Protein AF-A0A1Z5L3M0-F1 (afdb_monomer_lite)

Sequence (357 aa):
MQSLQRAMEDLGSRLQVAESTKAQWPPVTEFLLDQLPGQIDELRAFRDRLAPLQLQVDAVNEAAGAITGCNVLLSHNNLNHLEELNTRWRMLQLSIDDRRKQLEHALLDQGSAQQQFLNASVEQPWERAVAGNKVPYYINHMSETTHWDHPRMMELMDSLAEFNDVRYSAYRTSMKVRTVQRNLCLDLVSMNNAINAFDQHGLRAQNDKLISVPEMITCLSTIYESVSQEHPNLVKAPLCIDLCLNWLLNLYDTATRTGYIRILSFKVGIILLCKGNLEDKFRYLFRLIADGNGSADERQLGLLLHDCVQIPRLLQLASPRTPVSGLAARAPQIGGCRDGQTPGQVQRLQAVPYCWI

Secondary structure (DSSP, 8-state):
-HHHHHHHHHHHHHHHHHHHHHHTPPPGGG--TTTHHHHHHHHHHHHHHTHHHHHHHHHHHHHHHHHHHTTPPPPHHHHHHHHHHHHHHHHHHHHHHHHHHHHHHHHHHHHHHTTGGGGGG--TTEEEEE-TTS-EEEEETTTTEEESS-HHHHHHHHHGGGGTT-SSHHHHHHHHHHHHHHHTTTTTSBHHHHHHHHHHTT-TT-TTSEEEHHHHHHHHHHHHHHHHHH-TTT--HHHHHHHHHHHHHHHHSTTT--SEEEHHHHHHHHHHHSBS-HHHHHHHHHHHH--TTS---HHHHHHHHHHHTHHHHHHHHTS----------PPP-GGGGS-----S-------------

InterPro domains:
  IPR001202 WW domain [PF00397] (124-151)
  IPR001202 WW domain [PS50020] (120-153)
  IPR001202 WW domain [SM00456] (121-153)
  IPR001202 WW domain [cd00201] (125-153)
  IPR011992 EF-hand domain pair [SSF47473] (150-276)
  IPR011992 EF-hand domain pair [SSF47473] (278-316)
  IPR015153 EF-hand domain, type 1 [PF09068] (155-274)
  IPR015154 EF-hand domain, type 2 [PF09069] (278-316)
  IPR018159 Spectrin/alpha-actinin [SM00150] (2-104)
  IPR036020 WW domain superfamily [SSF51045] (114-149)
  IPR050774 KCMF1 and Dystrophin [PTHR12268] (51-315)

Radius of gyration: 29.91 Å; chains: 1; bounding box: 74×46×98 Å

Organism: Ornithodoros moubata (NCBI:txid6938)

Foldseek 3Di:
DVVLVVLLVVLVVVLVVLVVVLVPDDDLVVDDLVCLVVVLVVLVVSVVVCPVSVVSLVVSVVVVVVCVVVVHDDDPVSVVSNVVSVVSVVVSVVSSVVVNVNSLVVNQVVLQVLLVVLQVLDDPPKGWDADSLRQIWIARPVVRDIGSADPVRVVLLLVLQVLVPPPDLLVSLVVSLLSLLVQLVLQQQAPVLLVVLCVVLVVPPQQADKDFQSSLLSSLLSRQVVSCVVPVPRGPSSNSSSSLSSVLCQLAVPPPSNRIGGSLLSSLSSLVSHHDDPVVSVLVNQVSQADPVSDHDLVSVVVSVSSVVSSSVSSVVSHDDDPPPDDDDDDDDSPPVPPPDDDDDDDDDPDPPDDDD

pLDDT: mean 85.62, std 20.1, range [23.78, 98.62]

Structure (mmCIF, N/CA/C/O backbone):
data_AF-A0A1Z5L3M0-F1
#
_entry.id   AF-A0A1Z5L3M0-F1
#
loop_
_atom_site.group_PDB
_atom_site.id
_atom_site.type_symbol
_atom_site.label_atom_id
_atom_site.label_alt_id
_atom_site.label_comp_id
_atom_site.label_asym_id
_atom_site.label_entity_id
_atom_site.label_seq_id
_atom_site.pdbx_PDB_ins_code
_atom_site.Cartn_x
_atom_site.Cartn_y
_atom_site.Cartn_z
_atom_site.occupancy
_atom_site.B_iso_or_equiv
_atom_site.auth_seq_id
_atom_site.auth_comp_id
_atom_site.auth_asym_id
_atom_site.auth_atom_id
_atom_site.pdbx_PDB_model_num
ATOM 1 N N . MET A 1 1 ? -45.357 4.402 39.839 1.00 78.06 1 MET A N 1
ATOM 2 C CA . MET A 1 1 ? -44.429 3.944 40.902 1.00 78.06 1 MET A CA 1
ATOM 3 C C . MET A 1 1 ? -44.078 2.465 40.779 1.00 78.06 1 MET A C 1
ATOM 5 O O . MET A 1 1 ? -42.927 2.194 40.482 1.00 78.06 1 MET A O 1
ATOM 9 N N . GLN A 1 2 ? -45.016 1.516 40.911 1.00 83.44 2 GLN A N 1
ATOM 10 C CA . GLN A 1 2 ? -44.695 0.078 40.766 1.00 83.44 2 GLN A CA 1
ATOM 11 C C . GLN A 1 2 ? -44.165 -0.303 39.371 1.00 83.44 2 GLN A C 1
ATOM 13 O O . GLN A 1 2 ? -43.277 -1.140 39.255 1.00 83.44 2 GLN A O 1
ATOM 18 N N . SER A 1 3 ? -44.678 0.328 38.309 1.00 86.44 3 SER A N 1
ATOM 19 C CA . SER A 1 3 ? -44.181 0.132 36.939 1.00 86.44 3 SER A CA 1
ATOM 20 C C . SER A 1 3 ? -42.726 0.578 36.770 1.00 86.44 3 SER A C 1
ATOM 22 O O . SER A 1 3 ? -41.940 -0.150 36.176 1.00 86.44 3 SER A O 1
ATOM 24 N N . LEU A 1 4 ? -42.364 1.736 37.336 1.00 88.50 4 LEU A N 1
ATOM 25 C CA . LEU A 1 4 ? -40.995 2.259 37.327 1.00 88.50 4 LEU A CA 1
ATOM 26 C C . LEU A 1 4 ? -40.046 1.299 38.051 1.00 88.50 4 LEU A C 1
ATOM 28 O O . LEU A 1 4 ? -39.012 0.952 37.501 1.00 88.50 4 LEU A O 1
ATOM 32 N N . GLN A 1 5 ? -40.424 0.818 39.238 1.00 89.69 5 GLN A N 1
ATOM 33 C CA . GLN A 1 5 ? -39.599 -0.118 40.011 1.00 89.69 5 GLN A CA 1
ATOM 34 C C . GLN A 1 5 ? -39.321 -1.415 39.243 1.00 89.69 5 GLN A C 1
ATOM 36 O O . GLN A 1 5 ? -38.170 -1.824 39.148 1.00 89.69 5 GLN A O 1
ATOM 41 N N . ARG A 1 6 ? -40.337 -2.006 38.598 1.00 91.62 6 ARG A N 1
ATOM 42 C CA . ARG A 1 6 ? -40.133 -3.191 37.744 1.00 91.62 6 ARG A CA 1
ATOM 43 C C . ARG A 1 6 ? -39.231 -2.910 36.544 1.00 91.62 6 ARG A C 1
ATOM 45 O O . ARG A 1 6 ? -38.432 -3.760 36.174 1.00 91.62 6 ARG A O 1
ATOM 52 N N . ALA A 1 7 ? -39.367 -1.738 35.924 1.00 91.75 7 ALA A N 1
ATOM 53 C CA . ALA A 1 7 ? -38.529 -1.358 34.790 1.00 91.75 7 ALA A CA 1
ATOM 54 C C . ALA A 1 7 ? -37.063 -1.147 35.212 1.00 91.75 7 ALA A C 1
ATOM 56 O O . ALA A 1 7 ? -36.155 -1.541 34.486 1.00 91.75 7 ALA A O 1
ATOM 57 N N . MET A 1 8 ? -36.834 -0.589 36.404 1.00 93.75 8 MET A N 1
ATOM 58 C CA . MET A 1 8 ? -35.500 -0.452 36.996 1.00 93.75 8 MET A CA 1
ATOM 59 C C . MET A 1 8 ? -34.878 -1.815 37.330 1.00 93.75 8 MET A C 1
ATOM 61 O O . MET A 1 8 ? -33.706 -2.029 37.032 1.00 93.75 8 MET A O 1
ATOM 65 N N . GLU A 1 9 ? -35.656 -2.756 37.876 1.00 94.06 9 GLU A N 1
ATOM 66 C CA . GLU A 1 9 ? -35.201 -4.129 38.146 1.00 94.06 9 GLU A CA 1
ATOM 67 C C . GLU A 1 9 ? -34.837 -4.887 36.855 1.00 94.06 9 GLU A C 1
ATOM 69 O O . GLU A 1 9 ? -33.766 -5.496 36.782 1.00 94.06 9 GLU A O 1
ATOM 74 N N . ASP A 1 10 ? -35.678 -4.815 35.812 1.00 93.75 10 ASP A N 1
ATOM 75 C CA . ASP A 1 10 ? -35.382 -5.425 34.503 1.00 93.75 10 ASP A CA 1
ATOM 76 C C . ASP A 1 10 ? -34.104 -4.827 33.899 1.00 93.75 10 ASP A C 1
ATOM 78 O O . ASP A 1 10 ? -33.198 -5.570 33.514 1.00 93.75 10 ASP A O 1
ATOM 82 N N . LEU A 1 11 ? -33.976 -3.494 33.904 1.00 94.38 11 LEU A N 1
ATOM 83 C CA . LEU A 1 11 ? -32.775 -2.803 33.435 1.00 94.38 11 LEU A CA 1
ATOM 84 C C . LEU A 1 11 ? -31.528 -3.232 34.224 1.00 94.38 11 LEU A C 1
ATOM 86 O O . LEU A 1 11 ? -30.494 -3.535 33.627 1.00 94.38 11 LEU A O 1
ATOM 90 N N . GLY A 1 12 ? -31.628 -3.314 35.552 1.00 95.50 12 GLY A N 1
ATOM 91 C CA . GLY A 1 12 ? -30.543 -3.754 36.426 1.00 95.50 12 GLY A CA 1
ATOM 92 C C . GLY A 1 12 ? -30.069 -5.175 36.121 1.00 95.50 12 GLY A C 1
ATOM 93 O O . GLY A 1 12 ? -28.860 -5.414 36.060 1.00 95.50 12 GLY A O 1
ATOM 94 N N . SER A 1 13 ? -31.002 -6.096 35.863 1.00 95.12 13 SER A N 1
ATOM 95 C CA . SER A 1 13 ? -30.685 -7.485 35.509 1.00 95.12 13 SER A CA 1
ATOM 96 C C . SER A 1 13 ? -29.964 -7.589 34.160 1.00 95.12 13 SER A C 1
ATOM 98 O O . SER A 1 13 ? -28.971 -8.307 34.027 1.00 95.12 13 SER A O 1
ATOM 100 N N . ARG A 1 14 ? -30.395 -6.807 33.164 1.00 94.25 14 ARG A N 1
ATOM 101 C CA . ARG A 1 14 ? -29.786 -6.781 31.826 1.00 94.25 14 ARG A CA 1
ATOM 102 C C . ARG A 1 14 ? -28.410 -6.129 31.842 1.00 94.25 14 ARG A C 1
ATOM 104 O O . ARG A 1 14 ? -27.490 -6.645 31.208 1.00 94.25 14 ARG A O 1
ATOM 111 N N . LEU A 1 15 ? -28.253 -5.040 32.598 1.00 95.06 15 LEU A N 1
ATOM 112 C CA . LEU A 1 15 ? -26.953 -4.408 32.825 1.00 95.06 15 LEU A CA 1
ATOM 113 C C . LEU A 1 15 ? -25.974 -5.392 33.462 1.00 95.06 15 LEU A C 1
ATOM 115 O O . LEU A 1 15 ? -24.843 -5.497 33.000 1.00 95.06 15 LEU A O 1
ATOM 119 N N . GLN A 1 16 ? -26.418 -6.173 34.448 1.00 96.06 16 GLN A N 1
ATOM 120 C CA . GLN A 1 16 ? -25.568 -7.164 35.107 1.00 96.06 16 GLN A CA 1
ATOM 121 C C . GLN A 1 16 ? -25.063 -8.244 34.137 1.00 96.06 16 GLN A C 1
ATOM 123 O O . GLN A 1 16 ? -23.889 -8.615 34.179 1.00 96.06 16 GLN A O 1
ATOM 128 N N . VAL A 1 17 ? -25.911 -8.721 33.219 1.00 94.81 17 VAL A N 1
ATOM 129 C CA . VAL A 1 17 ? -25.493 -9.672 32.173 1.00 94.81 17 VAL A CA 1
ATOM 130 C C . VAL A 1 17 ? -24.438 -9.045 31.254 1.00 94.81 17 VAL A C 1
ATOM 132 O O . VAL A 1 17 ? -23.404 -9.663 30.980 1.00 94.81 17 VAL A O 1
ATOM 135 N N . ALA A 1 18 ? -24.644 -7.802 30.818 1.00 94.25 18 ALA A N 1
ATOM 136 C CA . ALA A 1 18 ? -23.685 -7.101 29.967 1.00 94.25 18 ALA A CA 1
ATOM 137 C C . ALA A 1 18 ? -22.342 -6.848 30.679 1.00 94.25 18 ALA A C 1
ATOM 139 O O . ALA A 1 18 ? -21.277 -7.085 30.106 1.00 94.25 18 ALA A O 1
ATOM 140 N N . GLU A 1 19 ? -22.380 -6.437 31.945 1.00 96.12 19 GLU A N 1
ATOM 141 C CA . GLU A 1 19 ? -21.199 -6.239 32.790 1.00 96.12 19 GLU A CA 1
ATOM 142 C C . GLU A 1 19 ? -20.436 -7.549 33.022 1.00 96.12 19 GLU A C 1
ATOM 144 O O . GLU A 1 19 ? -19.207 -7.558 32.962 1.00 96.12 19 GLU A O 1
ATOM 149 N N . SER A 1 20 ? -21.143 -8.668 33.213 1.00 95.12 20 SER A N 1
ATOM 150 C CA . SER A 1 20 ? -20.513 -9.988 33.350 1.00 95.12 20 SER A CA 1
ATOM 151 C C . SER A 1 20 ? -19.809 -10.435 32.066 1.00 95.12 20 SER A C 1
ATOM 153 O O . SER A 1 20 ? -18.720 -10.997 32.128 1.00 95.12 20 SER A O 1
ATOM 155 N N . THR A 1 21 ? -20.379 -10.105 30.902 1.00 93.75 21 THR A N 1
ATOM 156 C CA . THR A 1 21 ? -19.753 -10.372 29.599 1.00 93.75 21 THR A CA 1
ATOM 157 C C . THR A 1 21 ? -18.492 -9.525 29.425 1.00 93.75 21 THR A C 1
ATOM 159 O O . THR A 1 21 ? -17.453 -10.042 29.024 1.00 93.75 21 THR A O 1
ATOM 162 N N . LYS A 1 22 ? -18.550 -8.236 29.790 1.00 93.62 22 LYS A N 1
ATOM 163 C CA . LYS A 1 22 ? -17.383 -7.339 29.802 1.00 93.62 22 LYS A CA 1
ATOM 164 C C . LYS A 1 22 ? -16.272 -7.870 30.716 1.00 93.62 22 LYS A C 1
ATOM 166 O O . LYS A 1 22 ? -15.102 -7.813 30.351 1.00 93.62 22 LYS A O 1
ATOM 171 N N . ALA A 1 23 ? -16.614 -8.370 31.903 1.00 93.38 23 ALA A N 1
ATOM 172 C CA . ALA A 1 23 ? -15.636 -8.863 32.877 1.00 93.38 23 ALA A CA 1
ATOM 173 C C . ALA A 1 23 ? -14.825 -10.073 32.377 1.00 93.38 23 ALA A C 1
ATOM 175 O O . ALA A 1 23 ? -13.762 -10.356 32.919 1.00 93.38 23 ALA A O 1
ATOM 176 N N . GLN A 1 24 ? -15.314 -10.770 31.349 1.00 94.00 24 GLN A N 1
ATOM 177 C CA . GLN A 1 24 ? -14.651 -11.923 30.739 1.00 94.00 24 GLN A CA 1
ATOM 178 C C . GLN A 1 24 ? -13.743 -11.547 29.561 1.00 94.00 24 GLN A C 1
ATOM 180 O O . GLN A 1 24 ? -13.163 -12.435 28.941 1.00 94.00 24 GLN A O 1
ATOM 185 N N . TRP A 1 25 ? -13.615 -10.261 29.216 1.00 93.56 25 TRP A N 1
ATOM 186 C CA . TRP A 1 25 ? -12.744 -9.851 28.118 1.00 93.56 25 TRP A CA 1
ATOM 187 C C . TRP A 1 25 ? -11.270 -10.116 28.449 1.00 93.56 25 TRP A C 1
ATOM 189 O O . TRP A 1 25 ? -10.761 -9.559 29.426 1.00 93.56 25 TRP A O 1
ATOM 199 N N . PRO A 1 26 ? -10.555 -10.901 27.627 1.00 90.62 26 PRO A N 1
ATOM 200 C CA . PRO A 1 26 ? -9.133 -11.151 27.836 1.00 90.62 26 PRO A CA 1
ATOM 201 C C . PRO A 1 26 ? -8.308 -9.881 27.558 1.00 90.62 26 PRO A C 1
ATOM 203 O O . PRO A 1 26 ? -8.773 -8.985 26.847 1.00 90.62 26 PRO A O 1
ATOM 206 N N . PRO A 1 27 ? -7.082 -9.750 28.077 1.00 89.50 27 PRO A N 1
ATOM 207 C CA . PRO A 1 27 ? -6.165 -8.661 27.736 1.00 89.50 27 PRO A CA 1
ATOM 208 C C . PRO A 1 27 ? -5.916 -8.552 26.224 1.00 89.50 27 PRO A C 1
ATOM 210 O O . PRO A 1 27 ? -5.817 -9.559 25.530 1.00 89.50 27 PRO A O 1
ATOM 213 N N . VAL A 1 28 ? -5.753 -7.331 25.695 1.00 86.56 28 VAL A N 1
ATOM 214 C CA . VAL A 1 28 ? -5.442 -7.140 24.258 1.00 86.56 28 VAL A CA 1
ATOM 215 C C . VAL A 1 28 ? -4.098 -7.777 23.872 1.00 86.56 28 VAL A C 1
ATOM 217 O O . VAL A 1 28 ? -3.925 -8.219 22.742 1.00 86.56 28 VAL A O 1
ATOM 220 N N . THR A 1 29 ? -3.165 -7.878 24.821 1.00 80.25 29 THR A N 1
ATOM 221 C CA . THR A 1 29 ? -1.826 -8.454 24.627 1.00 80.25 29 THR A CA 1
ATOM 222 C C . THR A 1 29 ? -1.816 -9.959 24.348 1.00 80.25 29 THR A C 1
ATOM 224 O O . THR A 1 29 ? -0.773 -10.477 23.968 1.00 80.25 29 THR A O 1
ATOM 227 N N . GLU A 1 30 ? -2.930 -10.667 24.555 1.00 84.88 30 GLU A N 1
ATOM 228 C CA . GLU A 1 30 ? -3.020 -12.119 24.333 1.00 84.88 30 GLU A CA 1
ATOM 229 C C . GLU A 1 30 ? -3.367 -12.496 22.884 1.00 84.88 30 GLU A C 1
ATOM 231 O O . GLU A 1 30 ? -3.208 -13.654 22.501 1.00 84.88 30 GLU A O 1
ATOM 236 N N . PHE A 1 31 ? -3.819 -11.541 22.065 1.00 81.56 31 PHE A N 1
ATOM 237 C CA . PHE A 1 31 ? -4.244 -11.809 20.691 1.00 81.56 31 PHE A CA 1
ATOM 238 C C . PHE A 1 31 ? -3.107 -11.713 19.675 1.00 81.56 31 PHE A C 1
ATOM 240 O O . PHE A 1 31 ? -2.225 -10.856 19.767 1.00 81.56 31 PHE A O 1
ATOM 247 N N . LEU A 1 32 ? -3.193 -12.557 18.645 1.00 74.31 32 LEU A N 1
ATOM 248 C CA . LEU A 1 32 ? -2.375 -12.453 17.436 1.00 74.31 32 LEU A CA 1
ATOM 249 C C . LEU A 1 32 ? -2.962 -11.424 16.447 1.00 74.31 32 LEU A C 1
ATOM 251 O O . LEU A 1 32 ? -4.144 -11.081 16.508 1.00 74.31 32 LEU A O 1
ATOM 255 N N . LEU A 1 33 ? -2.136 -10.923 15.520 1.00 66.19 33 LEU A N 1
ATOM 256 C CA . LEU A 1 33 ? -2.494 -9.831 14.599 1.00 66.19 33 LEU A CA 1
ATOM 257 C C . LEU A 1 33 ? -3.688 -10.164 13.690 1.00 66.19 33 LEU A C 1
ATOM 259 O O . LEU A 1 33 ? -4.521 -9.304 13.417 1.00 66.19 33 LEU A O 1
ATOM 263 N N . ASP A 1 34 ? -3.790 -11.415 13.254 1.00 72.56 34 ASP A N 1
ATOM 264 C CA . ASP A 1 34 ? -4.898 -11.940 12.455 1.00 72.56 34 ASP A CA 1
ATOM 265 C C . ASP A 1 34 ? -6.212 -12.047 13.250 1.00 72.56 34 ASP A C 1
ATOM 267 O O . ASP A 1 34 ? -7.295 -12.017 12.667 1.00 72.56 34 ASP A O 1
ATOM 271 N N . GLN A 1 35 ? -6.131 -12.104 14.582 1.00 79.12 35 GLN A N 1
ATOM 272 C CA . GLN A 1 35 ? -7.284 -12.205 15.481 1.00 79.12 35 GLN A CA 1
ATOM 273 C C . GLN A 1 35 ? -7.843 -10.833 15.885 1.00 79.12 35 GLN A C 1
ATOM 275 O O . GLN A 1 35 ? -9.035 -10.719 16.173 1.00 79.12 35 GLN A O 1
ATOM 280 N N . LEU A 1 36 ? -7.017 -9.777 15.882 1.00 82.81 36 LEU A N 1
ATOM 281 C CA . LEU A 1 36 ? -7.417 -8.427 16.307 1.00 82.81 36 LEU A CA 1
ATOM 282 C C . LEU A 1 36 ? -8.596 -7.836 15.501 1.00 82.81 36 LEU A C 1
ATOM 284 O O . LEU A 1 36 ? -9.508 -7.298 16.134 1.00 82.81 36 LEU A O 1
ATOM 288 N N . PRO A 1 37 ? -8.662 -7.939 14.154 1.00 82.31 37 PRO A N 1
ATOM 289 C CA . PRO A 1 37 ? -9.834 -7.490 13.398 1.00 82.31 37 PRO A CA 1
ATOM 290 C C . PRO A 1 37 ? -11.115 -8.223 13.811 1.00 82.31 37 PRO A C 1
ATOM 292 O O . PRO A 1 37 ? -12.145 -7.585 14.018 1.00 82.31 37 PRO A O 1
ATOM 295 N N . GLY A 1 38 ? -11.028 -9.541 14.025 1.00 87.38 38 GLY A N 1
ATOM 296 C CA . GLY A 1 38 ? -12.149 -10.346 14.515 1.00 87.38 38 GLY A CA 1
ATOM 297 C C . GLY A 1 38 ? -12.636 -9.887 15.890 1.00 87.38 38 GLY A C 1
ATOM 298 O O . GLY A 1 38 ? -13.836 -9.766 16.110 1.00 87.38 38 GLY A O 1
ATOM 299 N N . GLN A 1 39 ? -11.718 -9.520 16.788 1.00 91.25 39 GLN A N 1
ATOM 300 C CA . GLN A 1 39 ? -12.063 -8.959 18.100 1.00 91.25 39 GLN A CA 1
ATOM 301 C C . GLN A 1 39 ? -12.753 -7.588 18.007 1.00 91.25 39 GLN A C 1
ATOM 303 O O . GLN A 1 39 ? -13.646 -7.286 18.800 1.00 91.25 39 GLN A O 1
ATOM 308 N N . ILE A 1 40 ? -12.381 -6.751 17.032 1.00 90.50 40 ILE A N 1
ATOM 309 C CA . ILE A 1 40 ? -13.076 -5.481 16.771 1.00 90.50 40 ILE A CA 1
ATOM 310 C C . ILE A 1 40 ? -14.504 -5.745 16.275 1.00 90.50 40 ILE A C 1
ATOM 312 O O . ILE A 1 40 ? -15.434 -5.065 16.717 1.00 90.50 40 ILE A O 1
ATOM 316 N N . ASP A 1 41 ? -14.695 -6.731 15.400 1.00 90.69 41 ASP A N 1
ATOM 317 C CA . ASP A 1 41 ? -16.020 -7.109 14.901 1.00 90.69 41 ASP A CA 1
ATOM 318 C C . ASP A 1 41 ? -16.897 -7.720 16.004 1.00 90.69 41 ASP A C 1
ATOM 320 O O . ASP A 1 41 ? -18.066 -7.349 16.140 1.00 90.69 41 ASP A O 1
ATOM 324 N N . GLU A 1 42 ? -16.335 -8.568 16.867 1.00 93.06 42 GLU A N 1
ATOM 325 C CA . GLU A 1 42 ? -17.019 -9.091 18.057 1.00 93.06 42 GLU A CA 1
ATOM 326 C C . GLU A 1 42 ? -17.432 -7.970 19.023 1.00 93.06 42 GLU A C 1
ATOM 328 O O . GLU A 1 42 ? -18.552 -7.979 19.547 1.00 93.06 42 GLU A O 1
ATOM 333 N N . LEU A 1 43 ? -16.570 -6.967 19.227 1.00 94.69 43 LEU A N 1
ATOM 334 C CA . LEU A 1 43 ? -16.873 -5.802 20.060 1.00 94.69 43 LEU A CA 1
ATOM 335 C C . LEU A 1 43 ? -17.975 -4.928 19.442 1.00 94.69 43 LEU A C 1
ATOM 337 O O . LEU A 1 43 ? -18.848 -4.443 20.167 1.00 94.69 43 LEU A O 1
ATOM 341 N N . ARG A 1 44 ? -17.985 -4.755 18.112 1.00 93.38 44 ARG A N 1
ATOM 342 C CA . ARG A 1 44 ? -19.087 -4.085 17.398 1.00 93.38 44 ARG A CA 1
ATOM 343 C C . ARG A 1 44 ? -20.394 -4.851 17.574 1.00 93.38 44 ARG A C 1
ATOM 345 O O . ARG A 1 44 ? -21.381 -4.257 17.996 1.00 93.38 44 ARG A O 1
ATOM 352 N N . ALA A 1 45 ? -20.378 -6.168 17.375 1.00 93.88 45 ALA A N 1
ATOM 353 C CA . ALA A 1 45 ? -21.546 -7.019 17.584 1.00 93.88 45 ALA A CA 1
ATOM 354 C C . ALA A 1 45 ? -22.032 -6.994 19.045 1.00 93.88 45 ALA A C 1
ATOM 356 O O . ALA A 1 45 ? -23.232 -7.060 19.317 1.00 93.88 45 ALA A O 1
ATOM 357 N N . PHE A 1 46 ? -21.126 -6.890 20.021 1.00 94.38 46 PHE A N 1
ATOM 358 C CA . PHE A 1 46 ? -21.493 -6.663 21.418 1.00 94.38 46 PHE A CA 1
ATOM 359 C C . PHE A 1 46 ? -22.172 -5.304 21.615 1.00 94.38 46 PHE A C 1
ATOM 361 O O . PHE A 1 46 ? -23.242 -5.258 22.215 1.00 94.38 46 PHE A O 1
ATOM 368 N N . ARG A 1 47 ? -21.620 -4.218 21.060 1.00 93.81 47 ARG A N 1
ATOM 369 C CA . ARG A 1 47 ? -22.231 -2.881 21.131 1.00 93.81 47 ARG A CA 1
ATOM 370 C C . ARG A 1 47 ? -23.633 -2.858 20.521 1.00 93.81 47 ARG A C 1
ATOM 372 O O . ARG A 1 47 ? -24.547 -2.303 21.124 1.00 93.81 47 ARG A O 1
ATOM 379 N N . ASP A 1 48 ? -23.816 -3.498 19.372 1.00 93.19 48 ASP A N 1
ATOM 380 C CA . ASP A 1 48 ? -25.106 -3.544 18.682 1.00 93.19 48 ASP A CA 1
ATOM 381 C C . ASP A 1 48 ? -26.150 -4.335 19.488 1.00 93.19 48 ASP A C 1
ATOM 383 O O . ASP A 1 48 ? -27.304 -3.917 19.593 1.00 93.19 48 ASP A O 1
ATOM 387 N N . ARG A 1 49 ? -25.738 -5.416 20.169 1.00 93.19 49 ARG A N 1
ATOM 388 C CA . ARG A 1 49 ? -26.594 -6.148 21.123 1.00 93.19 49 ARG A CA 1
ATOM 389 C C . ARG A 1 49 ? -27.034 -5.302 22.321 1.00 93.19 49 ARG A C 1
ATOM 391 O O . ARG A 1 49 ? -28.058 -5.619 22.922 1.00 93.19 49 ARG A O 1
ATOM 398 N N . LEU A 1 50 ? -26.296 -4.246 22.670 1.00 92.62 50 LEU A N 1
ATOM 399 C CA . LEU A 1 50 ? -26.643 -3.335 23.764 1.00 92.62 50 LEU A CA 1
ATOM 400 C C . LEU A 1 50 ? -27.536 -2.164 23.334 1.00 92.62 50 LEU A C 1
ATOM 402 O O . LEU A 1 50 ? -28.049 -1.462 24.204 1.00 92.62 50 LEU A O 1
ATOM 406 N N . ALA A 1 51 ? -27.783 -1.959 22.036 1.00 91.69 51 ALA A N 1
ATOM 407 C CA . ALA A 1 51 ? -28.662 -0.886 21.562 1.00 91.69 51 ALA A CA 1
ATOM 408 C C . ALA A 1 51 ? -30.064 -0.889 22.223 1.00 91.69 51 ALA A C 1
ATOM 410 O O . ALA A 1 51 ? -30.544 0.186 22.587 1.00 91.69 51 ALA A O 1
ATOM 411 N N . PRO A 1 52 ? -30.708 -2.047 22.488 1.00 93.44 52 PRO A N 1
ATOM 412 C CA . PRO A 1 52 ? -31.973 -2.081 23.220 1.00 93.44 52 PRO A CA 1
ATOM 413 C C . PRO A 1 52 ? -31.872 -1.614 24.680 1.00 93.44 52 PRO A C 1
ATOM 415 O O . PRO A 1 52 ? -32.855 -1.099 25.206 1.00 93.44 52 PRO A O 1
ATOM 418 N N . LEU A 1 53 ? -30.716 -1.768 25.343 1.00 92.69 53 LEU A N 1
ATOM 419 C CA . LEU A 1 53 ? -30.543 -1.277 26.717 1.00 92.69 53 LEU A CA 1
ATOM 420 C C . LEU A 1 53 ? -30.555 0.251 26.770 1.00 92.69 53 LEU A C 1
ATOM 422 O O . LEU A 1 53 ? -31.124 0.796 27.708 1.00 92.69 53 LEU A O 1
ATOM 426 N N . GLN A 1 54 ? -29.999 0.939 25.765 1.00 93.50 54 GLN A N 1
ATOM 427 C CA . GLN A 1 54 ? -30.072 2.403 25.682 1.00 93.50 54 GLN A CA 1
ATOM 428 C C . GLN A 1 54 ? -31.532 2.873 25.714 1.00 93.50 54 GLN A C 1
ATOM 430 O O . GLN A 1 54 ? -31.891 3.714 26.530 1.00 93.50 54 GLN A O 1
ATOM 435 N N . LEU A 1 55 ? -32.392 2.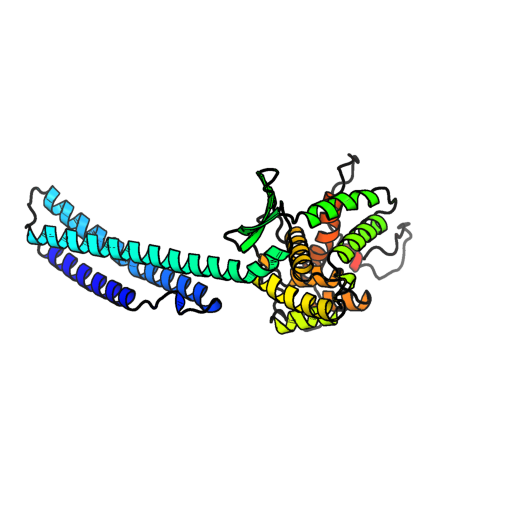245 24.905 1.00 93.81 55 LEU A N 1
ATOM 436 C CA . LEU A 1 55 ? -33.824 2.556 24.870 1.00 93.81 55 LEU A CA 1
ATOM 437 C C . LEU A 1 55 ? -34.510 2.301 26.220 1.00 93.81 55 LEU A C 1
ATOM 439 O O . LEU A 1 55 ? -35.400 3.049 26.609 1.00 93.81 55 LEU A O 1
ATOM 443 N N . GLN A 1 56 ? -34.107 1.255 26.946 1.00 92.62 56 GLN A N 1
ATOM 444 C CA . GLN A 1 56 ? -34.645 0.974 28.279 1.00 92.62 56 GLN A CA 1
ATOM 445 C C . GLN A 1 56 ? -34.178 1.993 29.323 1.00 92.62 56 GLN A C 1
ATOM 447 O O . GLN A 1 56 ? -34.984 2.415 30.148 1.00 92.62 56 GLN A O 1
ATOM 452 N N . VAL A 1 57 ? -32.909 2.411 29.282 1.00 94.56 57 VAL A N 1
ATOM 453 C CA . VAL A 1 57 ? -32.380 3.488 30.135 1.00 94.56 57 VAL A CA 1
ATOM 454 C C . VAL A 1 57 ? -33.161 4.777 29.889 1.00 94.56 57 VAL A C 1
ATOM 456 O O . VAL A 1 57 ? -33.626 5.403 30.843 1.00 94.56 57 VAL A O 1
ATOM 459 N N . ASP A 1 58 ? -33.368 5.134 28.622 1.00 94.19 58 ASP A N 1
ATOM 460 C CA . ASP A 1 58 ? -34.122 6.324 28.231 1.00 94.19 58 ASP A CA 1
ATOM 461 C C . ASP A 1 58 ? -35.578 6.233 28.711 1.00 94.19 58 ASP A C 1
ATOM 463 O O . ASP A 1 58 ? -36.061 7.149 29.371 1.00 94.19 58 ASP A O 1
ATOM 467 N N . ALA A 1 59 ? -36.243 5.089 28.519 1.00 93.62 59 ALA A N 1
ATOM 468 C CA . ALA A 1 59 ? -37.615 4.871 28.978 1.00 93.62 59 ALA A CA 1
ATOM 469 C C . ALA A 1 59 ? -37.766 4.945 30.510 1.00 93.62 59 ALA A C 1
ATOM 471 O O . ALA A 1 59 ? -38.752 5.490 31.012 1.00 93.62 59 ALA A O 1
ATOM 472 N N . VAL A 1 60 ? -36.808 4.411 31.277 1.00 93.75 60 VAL A N 1
ATOM 473 C CA . VAL A 1 60 ? -36.822 4.495 32.748 1.00 93.75 60 VAL A CA 1
ATOM 474 C C . VAL A 1 60 ? -36.599 5.941 33.206 1.00 93.75 60 VAL A C 1
ATOM 476 O O . VAL A 1 60 ? -37.296 6.406 34.111 1.00 93.75 60 VAL A O 1
ATOM 479 N N . ASN A 1 61 ? -35.683 6.672 32.566 1.00 94.44 61 ASN A N 1
ATOM 480 C CA . ASN A 1 61 ? -35.436 8.086 32.853 1.00 94.44 61 ASN A CA 1
ATOM 481 C C . ASN A 1 61 ? -36.642 8.968 32.489 1.00 94.44 61 ASN A C 1
ATOM 483 O O . ASN A 1 61 ? -37.028 9.829 33.280 1.00 94.44 61 ASN A O 1
ATOM 487 N N . GLU A 1 62 ? -37.286 8.728 31.345 1.00 94.12 62 GLU A N 1
ATOM 488 C CA . GLU A 1 62 ? -38.522 9.408 30.944 1.00 94.12 62 GLU A CA 1
ATOM 489 C C . GLU A 1 62 ? -39.666 9.114 31.914 1.00 94.12 62 GLU A C 1
ATOM 491 O O . GLU A 1 62 ? -40.365 10.031 32.342 1.00 94.12 62 GLU A O 1
ATOM 496 N N . ALA A 1 63 ? -39.837 7.855 32.329 1.00 90.69 63 ALA A N 1
ATOM 497 C CA . ALA A 1 63 ? -40.850 7.481 33.309 1.00 90.69 63 ALA A CA 1
ATOM 498 C C . ALA A 1 63 ? -40.608 8.157 34.670 1.00 90.69 63 ALA A C 1
ATOM 500 O O . ALA A 1 63 ? -41.560 8.603 35.315 1.00 90.69 63 ALA A O 1
ATOM 501 N N . ALA A 1 64 ? -39.349 8.268 35.103 1.00 90.94 64 ALA A N 1
ATOM 502 C CA . ALA A 1 64 ? -38.980 9.010 36.305 1.00 90.94 64 ALA A CA 1
ATOM 503 C C . ALA A 1 64 ? -39.265 10.517 36.156 1.00 90.94 64 ALA A C 1
ATOM 505 O O . ALA A 1 64 ? -39.858 11.115 37.056 1.00 90.94 64 ALA A O 1
ATOM 506 N N . GLY A 1 65 ? -38.917 11.108 35.008 1.00 89.94 65 GLY A N 1
ATOM 507 C CA . GLY A 1 65 ? -39.169 12.514 34.681 1.00 89.94 65 GLY A CA 1
ATOM 508 C C . GLY A 1 65 ? -40.656 12.866 34.573 1.00 89.94 65 GLY A C 1
ATOM 509 O O . GLY A 1 65 ? -41.085 13.922 35.031 1.00 89.94 65 GLY A O 1
ATOM 510 N N . ALA A 1 66 ? -41.479 11.966 34.034 1.00 89.88 66 ALA A N 1
ATOM 511 C CA . ALA A 1 66 ? -42.927 12.145 33.963 1.00 89.88 66 ALA A CA 1
ATOM 512 C C . ALA A 1 66 ? -43.570 12.174 35.361 1.00 89.88 66 ALA A C 1
ATOM 514 O O . ALA A 1 66 ? -44.490 12.953 35.607 1.00 89.88 66 ALA A O 1
ATOM 515 N N . ILE A 1 67 ? -43.071 11.354 36.295 1.00 86.44 67 ILE A N 1
ATOM 516 C CA . ILE A 1 67 ? -43.555 11.323 37.683 1.00 86.44 67 ILE A CA 1
ATOM 517 C C . ILE A 1 67 ? -43.204 12.628 38.405 1.00 86.44 67 ILE A C 1
ATOM 519 O O . ILE A 1 67 ? -44.083 13.238 39.018 1.00 86.44 67 ILE A O 1
ATOM 523 N N . THR A 1 68 ? -41.957 13.092 38.293 1.00 87.00 68 THR A N 1
ATOM 524 C CA . THR A 1 68 ? -41.538 14.361 38.905 1.00 87.00 68 THR A CA 1
ATOM 525 C C . THR A 1 68 ? -42.231 15.564 38.264 1.00 87.00 68 THR A C 1
ATOM 527 O O . THR A 1 68 ? -42.628 16.484 38.977 1.00 87.00 68 THR A O 1
ATOM 530 N N . GLY A 1 69 ? -42.487 15.525 36.952 1.00 85.50 69 GLY A N 1
ATOM 531 C CA . GLY A 1 69 ? -43.263 16.534 36.223 1.00 85.50 69 GLY A CA 1
ATOM 532 C C . GLY A 1 69 ? -44.733 16.642 36.653 1.00 85.50 69 GLY A C 1
ATOM 533 O O . GLY A 1 69 ? -45.342 17.696 36.489 1.00 85.50 69 GLY A O 1
ATOM 534 N N . CYS A 1 70 ? -45.295 15.598 37.270 1.00 88.44 70 CYS A N 1
ATOM 535 C CA . CYS A 1 70 ? -46.632 15.620 37.874 1.00 88.44 70 CYS A CA 1
ATOM 536 C C . CYS A 1 70 ? -46.638 16.133 39.333 1.00 88.44 70 CYS A C 1
ATOM 538 O O . CYS A 1 70 ? -47.612 15.904 40.049 1.00 88.44 70 CYS A O 1
ATOM 540 N N . ASN A 1 71 ? -45.565 16.791 39.797 1.00 85.56 71 ASN A N 1
ATOM 541 C CA . ASN A 1 71 ? -45.348 17.207 41.194 1.00 85.56 71 ASN A CA 1
ATOM 542 C C . ASN A 1 71 ? -45.334 16.048 42.212 1.00 85.56 71 ASN A C 1
ATOM 544 O O . ASN A 1 71 ? -45.571 16.255 43.404 1.00 85.56 71 ASN A O 1
ATOM 548 N N . VAL A 1 72 ? -45.027 14.823 41.774 1.00 85.56 72 VAL A N 1
ATOM 549 C CA . VAL A 1 72 ? -44.849 13.673 42.670 1.00 85.56 72 VAL A CA 1
ATOM 550 C C . VAL A 1 72 ? -43.360 13.473 42.941 1.00 85.56 72 VAL A C 1
ATOM 552 O O . VAL A 1 72 ? -42.576 13.214 42.030 1.00 85.56 72 VAL A O 1
ATOM 555 N N . LEU A 1 73 ? -42.962 13.564 44.211 1.00 83.94 73 LEU A N 1
ATOM 556 C CA . LEU A 1 73 ? -41.582 13.308 44.623 1.00 83.94 73 LEU A CA 1
ATOM 557 C C . LEU A 1 73 ? -41.279 11.804 44.574 1.00 83.94 73 LEU A C 1
ATOM 559 O O . LEU A 1 73 ? -41.979 10.991 45.181 1.00 83.94 73 LEU A O 1
ATOM 563 N N . LEU A 1 74 ? -40.208 11.435 43.870 1.00 84.75 74 LEU A N 1
ATOM 564 C CA . LEU A 1 74 ? -39.637 10.093 43.953 1.00 84.75 74 LEU A CA 1
ATOM 565 C C . LEU A 1 74 ? -38.983 9.900 45.326 1.00 84.75 74 LEU A C 1
ATOM 567 O O . LEU A 1 74 ? -38.391 10.823 45.884 1.00 84.75 74 LEU A O 1
ATOM 571 N N . SER A 1 75 ? -39.073 8.688 45.875 1.00 89.38 75 SER A N 1
ATOM 572 C CA . SER A 1 75 ? -38.362 8.359 47.111 1.00 89.38 75 SER A CA 1
ATOM 573 C C . SER A 1 75 ? -36.848 8.431 46.893 1.00 89.38 75 SER A C 1
ATOM 575 O O . SER A 1 75 ? -36.358 8.095 45.813 1.00 89.38 75 SER A O 1
ATOM 577 N N . HIS A 1 76 ? -36.097 8.791 47.938 1.00 89.75 76 HIS A N 1
ATOM 578 C CA . HIS A 1 76 ? -34.628 8.786 47.896 1.00 89.75 76 HIS A CA 1
ATOM 579 C C . HIS A 1 76 ? -34.055 7.445 47.417 1.00 89.75 76 HIS A C 1
ATOM 581 O O . HIS A 1 76 ? -33.088 7.426 46.668 1.00 89.75 76 HIS A O 1
ATOM 587 N N . ASN A 1 77 ? -34.687 6.325 47.782 1.00 90.19 77 ASN A N 1
ATOM 588 C CA . ASN A 1 77 ? -34.256 5.001 47.338 1.00 90.19 77 ASN A CA 1
ATOM 589 C C . ASN A 1 77 ? -34.376 4.824 45.813 1.00 90.19 77 ASN A C 1
ATOM 591 O O . ASN A 1 77 ? -33.466 4.306 45.174 1.00 90.19 77 ASN A O 1
ATOM 595 N N . ASN A 1 78 ? -35.478 5.291 45.216 1.00 89.19 78 ASN A N 1
ATOM 596 C CA . ASN A 1 78 ? -35.677 5.193 43.771 1.00 89.19 78 ASN A CA 1
ATOM 597 C C . ASN A 1 78 ? -34.754 6.153 43.006 1.00 89.19 78 ASN A C 1
ATOM 599 O O . ASN A 1 78 ? -34.279 5.797 41.934 1.00 89.19 78 ASN A O 1
ATOM 603 N N . LEU A 1 79 ? -34.480 7.343 43.549 1.00 90.25 79 LEU A N 1
ATOM 604 C CA . LEU A 1 79 ? -33.519 8.278 42.956 1.00 90.25 79 LEU A CA 1
ATOM 605 C C . LEU A 1 79 ? -32.104 7.694 42.951 1.00 90.25 79 LEU A C 1
ATOM 607 O O . LEU A 1 79 ? -31.485 7.624 41.894 1.00 90.25 79 LEU A O 1
ATOM 611 N N . ASN A 1 80 ? -31.638 7.185 44.093 1.00 92.75 80 ASN A N 1
ATOM 612 C CA . ASN A 1 80 ? -30.313 6.575 44.199 1.00 92.75 80 ASN A CA 1
ATOM 613 C C . ASN A 1 80 ? -30.164 5.376 43.254 1.00 92.75 80 ASN A C 1
ATOM 615 O O . ASN A 1 80 ? -29.151 5.250 42.574 1.00 92.75 80 ASN A O 1
ATOM 619 N N . HIS A 1 81 ? -31.182 4.514 43.168 1.00 94.00 81 HIS A N 1
ATOM 620 C CA . HIS A 1 81 ? -31.140 3.364 42.268 1.00 94.00 81 HIS A CA 1
ATOM 621 C C . HIS A 1 81 ? -31.147 3.787 40.787 1.00 94.00 81 HIS A C 1
ATOM 623 O O . HIS A 1 81 ? -30.463 3.185 39.964 1.00 94.00 81 HIS A O 1
ATOM 629 N N . LEU A 1 82 ? -31.859 4.864 40.433 1.00 93.19 82 LEU A N 1
ATOM 630 C CA . LEU A 1 82 ? -31.841 5.415 39.075 1.00 93.19 82 LEU A CA 1
ATOM 631 C C . LEU A 1 82 ? -30.461 5.979 38.714 1.00 93.19 82 LEU A C 1
ATOM 633 O O . LEU A 1 82 ? -29.953 5.737 37.618 1.00 93.19 82 LEU A O 1
ATOM 637 N N . GLU A 1 83 ? -29.846 6.724 39.631 1.00 94.62 83 GLU A N 1
ATOM 638 C CA . GLU A 1 83 ? -28.491 7.254 39.466 1.00 94.62 83 GLU A CA 1
ATOM 639 C C . GLU A 1 83 ? -27.453 6.134 39.341 1.00 94.62 83 GLU A C 1
ATOM 641 O O . GLU A 1 83 ? -26.573 6.199 38.479 1.00 94.62 83 GLU A O 1
ATOM 646 N N . GLU A 1 84 ? -27.585 5.076 40.143 1.00 96.56 84 GLU A N 1
ATOM 647 C CA . GLU A 1 84 ? -26.737 3.887 40.080 1.00 96.56 84 GLU A CA 1
ATOM 648 C C . GLU A 1 84 ? -26.826 3.207 38.705 1.00 96.56 84 GLU A C 1
ATOM 650 O O . GLU A 1 84 ? -25.797 2.986 38.062 1.00 96.56 84 GLU A O 1
ATOM 655 N N . LEU A 1 85 ? -28.040 2.928 38.213 1.00 96.19 85 LEU A N 1
ATOM 656 C CA . LEU A 1 85 ? -28.260 2.294 36.907 1.00 96.19 85 LEU A CA 1
ATOM 657 C C . LEU A 1 85 ? -27.701 3.146 35.759 1.00 96.19 85 LEU A C 1
ATOM 659 O O . LEU A 1 85 ? -27.019 2.627 34.873 1.00 96.19 85 LEU A O 1
ATOM 663 N N . ASN A 1 86 ? -27.918 4.463 35.800 1.00 96.56 86 ASN A N 1
ATOM 664 C CA . ASN A 1 86 ? -27.362 5.395 34.817 1.00 96.56 86 ASN A CA 1
ATOM 665 C C . ASN A 1 86 ? -25.828 5.430 34.851 1.00 96.56 86 ASN A C 1
ATOM 667 O O . ASN A 1 86 ? -25.179 5.477 33.804 1.00 96.56 86 ASN A O 1
ATOM 671 N N . THR A 1 87 ? -25.235 5.396 36.045 1.00 96.94 87 THR A N 1
ATOM 672 C CA . THR A 1 87 ? -23.777 5.376 36.214 1.00 96.94 87 THR A CA 1
ATOM 673 C C . THR A 1 87 ? -23.188 4.081 35.666 1.00 96.94 87 THR A C 1
ATOM 675 O O . THR A 1 87 ? -22.227 4.121 34.898 1.00 96.94 87 THR A O 1
ATOM 678 N N . ARG A 1 88 ? -23.800 2.938 35.988 1.00 97.25 88 ARG A N 1
ATOM 679 C CA . ARG A 1 88 ? -23.413 1.617 35.475 1.00 97.25 88 ARG A CA 1
ATOM 680 C C . ARG A 1 88 ? -23.471 1.555 33.951 1.00 97.25 88 ARG A C 1
ATOM 682 O O . ARG A 1 88 ? -22.498 1.146 33.318 1.00 97.25 88 ARG A O 1
ATOM 689 N N . TRP A 1 89 ? -24.552 2.054 33.351 1.00 96.56 89 TRP A N 1
ATOM 690 C CA . TRP A 1 89 ? -24.685 2.138 31.897 1.00 96.56 89 TRP A CA 1
ATOM 691 C C . TRP A 1 89 ? -23.585 2.993 31.249 1.00 96.56 89 TRP A C 1
ATOM 693 O O . TRP A 1 89 ? -22.923 2.537 30.315 1.00 96.56 89 TRP A O 1
ATOM 703 N N . ARG A 1 90 ? -23.312 4.194 31.781 1.00 96.06 90 ARG A N 1
ATOM 704 C CA . ARG A 1 90 ? -22.226 5.053 31.271 1.00 96.06 90 ARG A CA 1
ATOM 705 C C . ARG A 1 90 ? -20.857 4.390 31.394 1.00 96.06 90 ARG A C 1
ATOM 707 O O . ARG A 1 90 ? -20.063 4.446 30.460 1.00 96.06 90 ARG A O 1
ATOM 714 N N . MET A 1 91 ? -20.576 3.744 32.525 1.00 96.06 91 MET A N 1
ATOM 715 C CA . MET A 1 91 ? -19.313 3.030 32.734 1.00 96.06 91 MET A CA 1
ATOM 716 C C . MET A 1 91 ? -19.146 1.874 31.746 1.00 96.06 91 MET A C 1
ATOM 718 O O . MET A 1 91 ? -18.041 1.648 31.247 1.00 96.06 91 MET A O 1
ATOM 722 N N . LEU A 1 92 ? -20.228 1.161 31.426 1.00 96.06 92 LEU A N 1
ATOM 723 C CA . LEU A 1 92 ? -20.222 0.117 30.406 1.00 96.06 92 LEU A CA 1
ATOM 724 C C . LEU A 1 92 ? -19.910 0.693 29.015 1.00 96.06 92 LEU A C 1
ATOM 726 O O . LEU A 1 92 ? -19.023 0.168 28.343 1.00 96.06 92 LEU A O 1
ATOM 730 N N . GLN A 1 93 ? -20.559 1.794 28.620 1.00 95.50 93 GLN A N 1
ATOM 731 C CA . GLN A 1 93 ? -20.286 2.486 27.351 1.00 95.50 93 GLN A CA 1
ATOM 732 C C . GLN A 1 93 ? -18.822 2.932 27.244 1.00 95.50 93 GLN A C 1
ATOM 734 O O . GLN A 1 93 ? -18.141 2.588 26.280 1.00 95.50 93 GLN A O 1
ATOM 739 N N . LEU A 1 94 ? -18.304 3.606 28.277 1.00 95.19 94 LEU A N 1
ATOM 740 C CA . LEU A 1 94 ? -16.904 4.037 28.329 1.00 95.19 94 LEU A CA 1
ATOM 741 C C . LEU A 1 94 ? -15.930 2.862 28.215 1.00 95.19 94 LEU A C 1
ATOM 743 O O . LEU A 1 94 ? -14.906 2.971 27.548 1.00 95.19 94 LEU A O 1
ATOM 747 N N . SER A 1 95 ? -16.254 1.726 28.833 1.00 95.50 95 SER A N 1
ATOM 748 C CA . SER A 1 95 ? -15.404 0.532 28.778 1.00 95.50 95 SER A CA 1
ATOM 749 C C . SER A 1 95 ? -15.359 -0.095 27.384 1.00 95.50 95 SER A C 1
ATOM 751 O O . SER A 1 95 ? -14.320 -0.615 26.984 1.00 95.50 95 SER A O 1
ATOM 753 N N . ILE A 1 96 ? -16.470 -0.057 26.643 1.00 94.56 96 ILE A N 1
ATOM 754 C CA . ILE A 1 96 ? -16.530 -0.518 25.249 1.00 94.56 96 ILE A CA 1
ATOM 755 C C . ILE A 1 96 ? -15.669 0.387 24.366 1.00 94.56 96 ILE A C 1
ATOM 757 O O . ILE A 1 96 ? -14.871 -0.110 23.573 1.00 94.56 96 ILE A O 1
ATOM 761 N N . ASP A 1 97 ? -15.794 1.705 24.524 1.00 93.25 97 ASP A N 1
ATOM 762 C CA . ASP A 1 97 ? -15.014 2.668 23.744 1.00 93.25 97 ASP A CA 1
ATOM 763 C C . ASP A 1 97 ? -13.515 2.585 24.055 1.00 93.25 97 ASP A C 1
ATOM 765 O O . ASP A 1 97 ? -12.692 2.635 23.139 1.00 93.25 97 ASP A O 1
ATOM 769 N N . ASP A 1 98 ? -13.148 2.423 25.329 1.00 94.06 98 ASP A N 1
ATOM 770 C CA . ASP A 1 98 ? -11.758 2.232 25.741 1.00 94.06 98 ASP A CA 1
ATOM 771 C C . ASP A 1 98 ? -11.184 0.935 25.162 1.00 94.06 98 ASP A C 1
ATOM 773 O O . ASP A 1 98 ? -10.131 0.944 24.525 1.00 94.06 98 ASP A O 1
ATOM 777 N N . ARG A 1 99 ? -11.934 -0.170 25.253 1.00 94.38 99 ARG A N 1
ATOM 778 C CA . ARG A 1 99 ? -11.533 -1.445 24.652 1.00 94.38 99 ARG A CA 1
ATOM 779 C C . ARG A 1 99 ? -11.347 -1.338 23.140 1.00 94.38 99 ARG A C 1
ATOM 781 O O . ARG A 1 99 ? -10.385 -1.893 22.610 1.00 94.38 99 ARG A O 1
ATOM 788 N N . ARG A 1 100 ? -12.226 -0.609 22.445 1.00 93.62 100 ARG A N 1
ATOM 789 C CA . ARG A 1 100 ? -12.098 -0.365 21.002 1.00 93.62 100 ARG A CA 1
ATOM 790 C C . ARG A 1 100 ? -10.790 0.352 20.690 1.00 93.62 100 ARG A C 1
ATOM 792 O O . ARG A 1 100 ? -10.043 -0.107 19.832 1.00 93.62 100 ARG A O 1
ATOM 799 N N . LYS A 1 101 ? -10.491 1.430 21.419 1.00 91.00 101 LYS A N 1
ATOM 800 C CA . LYS A 1 101 ? -9.243 2.186 21.254 1.00 91.00 101 LYS A CA 1
ATOM 801 C C . LYS A 1 101 ? -8.017 1.320 21.527 1.00 91.00 101 LYS A C 1
ATOM 803 O O . LYS A 1 101 ? -7.058 1.406 20.774 1.00 91.00 101 LYS A O 1
ATOM 808 N N . GLN A 1 102 ? -8.045 0.471 22.556 1.00 90.44 102 GLN A N 1
ATOM 809 C CA . GLN A 1 102 ? -6.939 -0.444 22.857 1.00 90.44 102 GLN A CA 1
ATOM 810 C C . GLN A 1 102 ? -6.694 -1.448 21.720 1.00 90.44 102 GLN A C 1
ATOM 812 O O . GLN A 1 102 ? -5.548 -1.653 21.329 1.00 90.44 102 GLN A O 1
ATOM 817 N N . LEU A 1 103 ? -7.754 -2.046 21.163 1.00 89.38 103 LEU A N 1
ATOM 818 C CA . LEU A 1 103 ? -7.649 -2.967 20.024 1.00 89.38 103 LEU A CA 1
ATOM 819 C C . LEU A 1 103 ? -7.134 -2.254 18.761 1.00 89.38 103 LEU A C 1
ATOM 821 O O . LEU A 1 103 ? -6.238 -2.761 18.088 1.00 89.38 103 LEU A O 1
ATOM 825 N N . GLU A 1 104 ? -7.652 -1.058 18.466 1.00 84.44 104 GLU A N 1
ATOM 826 C CA . GLU A 1 104 ? -7.202 -0.224 17.342 1.00 84.44 104 GLU A CA 1
ATOM 827 C C . GLU A 1 104 ? -5.731 0.198 17.508 1.00 84.44 104 GLU A C 1
ATOM 829 O O . GLU A 1 104 ? -4.955 0.129 16.555 1.00 84.44 104 GLU A O 1
ATOM 834 N N . HIS A 1 105 ? -5.320 0.577 18.720 1.00 82.69 105 HIS A N 1
ATOM 835 C CA . HIS A 1 105 ? -3.940 0.945 19.037 1.00 82.69 105 HIS A CA 1
ATOM 836 C C . HIS A 1 105 ? -2.984 -0.244 18.924 1.00 82.69 105 HIS A C 1
ATOM 838 O O . HIS A 1 105 ? -1.911 -0.105 18.351 1.00 82.69 105 HIS A O 1
ATOM 844 N N . ALA A 1 106 ? -3.365 -1.426 19.412 1.00 80.44 106 ALA A N 1
ATOM 845 C CA . ALA A 1 106 ? -2.546 -2.630 19.276 1.00 80.44 106 ALA A CA 1
ATOM 846 C C . ALA A 1 106 ? -2.330 -3.015 17.802 1.00 80.44 106 ALA A C 1
ATOM 848 O O . ALA A 1 106 ? -1.215 -3.364 17.406 1.00 80.44 106 ALA A O 1
ATOM 849 N N . LEU A 1 107 ? -3.372 -2.873 16.974 1.00 73.25 107 LEU A N 1
ATOM 850 C CA . LEU A 1 107 ? -3.280 -3.055 15.525 1.00 73.25 107 LEU A CA 1
ATOM 851 C C . LEU A 1 107 ? -2.358 -2.004 14.880 1.00 73.25 107 LEU A C 1
ATOM 853 O O . LEU A 1 107 ? -1.612 -2.297 13.940 1.00 73.25 107 LEU A O 1
ATOM 857 N N . LEU A 1 108 ? -2.384 -0.770 15.394 1.00 69.25 108 LEU A N 1
ATOM 858 C CA . LEU A 1 108 ? -1.516 0.304 14.935 1.00 69.25 108 LEU A CA 1
ATOM 859 C C . LEU A 1 108 ? -0.042 0.052 15.306 1.00 69.25 108 LEU A C 1
ATOM 861 O O . LEU A 1 108 ? 0.812 0.084 14.418 1.00 69.25 108 LEU A O 1
ATOM 865 N N . ASP A 1 109 ? 0.260 -0.231 16.567 1.00 69.25 109 ASP A N 1
ATOM 866 C CA . ASP A 1 109 ? 1.628 -0.401 17.065 1.00 69.25 109 ASP A CA 1
ATOM 867 C C . ASP A 1 109 ? 2.349 -1.576 16.409 1.00 69.25 109 ASP A C 1
ATOM 869 O O . ASP A 1 109 ? 3.470 -1.414 15.925 1.00 69.25 109 ASP A O 1
ATOM 873 N N . GLN A 1 110 ? 1.712 -2.748 16.314 1.00 64.25 110 GLN A N 1
ATOM 874 C CA . GLN A 1 110 ? 2.358 -3.916 15.706 1.00 64.25 110 GLN A CA 1
ATOM 875 C C . GLN A 1 110 ? 2.587 -3.733 14.202 1.00 64.25 110 GLN A C 1
ATOM 877 O O . GLN A 1 110 ? 3.648 -4.094 13.693 1.00 64.25 110 GLN A O 1
ATOM 882 N N . GLY A 1 111 ? 1.642 -3.109 13.490 1.00 62.38 111 GLY A N 1
ATOM 883 C CA . GLY A 1 111 ? 1.810 -2.810 12.069 1.00 62.38 111 GLY A CA 1
ATOM 884 C C . GLY A 1 111 ? 2.902 -1.768 11.790 1.00 62.38 111 GLY A C 1
ATOM 885 O O . GLY A 1 111 ? 3.501 -1.784 10.718 1.00 62.38 111 GLY A O 1
ATOM 886 N N . SER A 1 112 ? 3.186 -0.877 12.746 1.00 66.81 112 SER A N 1
ATOM 887 C CA . SER A 1 112 ? 4.332 0.040 12.684 1.00 66.81 112 SER A CA 1
ATOM 888 C C . SER A 1 112 ? 5.639 -0.669 13.065 1.00 66.81 112 SER A C 1
ATOM 890 O O . SER A 1 112 ? 6.655 -0.463 12.405 1.00 66.81 112 SER A O 1
ATOM 892 N N . ALA A 1 113 ? 5.610 -1.561 14.064 1.00 68.50 113 ALA A N 1
ATOM 893 C CA . ALA A 1 113 ? 6.757 -2.365 14.492 1.00 68.50 113 ALA A CA 1
ATOM 894 C C . ALA A 1 113 ? 7.286 -3.274 13.371 1.00 68.50 113 ALA A C 1
ATOM 896 O O . ALA A 1 113 ? 8.490 -3.326 13.133 1.00 68.50 113 ALA A O 1
ATOM 897 N N . GLN A 1 114 ? 6.389 -3.905 12.606 1.00 71.44 114 GLN A N 1
ATOM 898 C CA . GLN A 1 114 ? 6.750 -4.725 11.443 1.00 71.44 114 GLN A CA 1
ATOM 899 C C . GLN A 1 114 ? 7.496 -3.942 10.351 1.00 71.44 114 GLN A C 1
ATOM 901 O O . GLN A 1 114 ? 8.214 -4.543 9.558 1.00 71.44 114 GLN A O 1
ATOM 906 N N . GLN A 1 115 ? 7.363 -2.612 10.311 1.00 85.19 115 GLN A N 1
ATOM 907 C CA . GLN A 1 115 ? 8.036 -1.758 9.329 1.00 85.19 115 GLN A CA 1
ATOM 908 C C . GLN A 1 115 ? 9.285 -1.053 9.879 1.00 85.19 115 GLN A C 1
ATOM 910 O O . GLN A 1 115 ? 9.959 -0.363 9.119 1.00 85.19 115 GLN A O 1
ATOM 915 N N . GLN A 1 116 ? 9.626 -1.211 11.165 1.00 87.00 116 GLN A N 1
ATOM 916 C CA . GLN A 1 116 ? 10.737 -0.478 11.797 1.00 87.00 116 GLN A CA 1
ATOM 917 C C . GLN A 1 116 ? 12.088 -0.742 11.128 1.00 87.00 116 GLN A C 1
ATOM 919 O O . GLN A 1 116 ? 12.915 0.163 11.035 1.00 87.00 116 GLN A O 1
ATOM 924 N N . PHE A 1 117 ? 12.310 -1.954 10.614 1.00 93.31 117 PHE A N 1
ATOM 925 C CA . PHE A 1 117 ? 13.548 -2.287 9.906 1.00 93.31 117 PHE A CA 1
ATOM 926 C C . PHE A 1 117 ? 13.755 -1.430 8.641 1.00 93.31 117 PHE A C 1
ATOM 928 O O . PHE A 1 117 ? 14.892 -1.204 8.228 1.00 93.31 117 PHE A O 1
ATOM 935 N N . LEU A 1 118 ? 12.673 -0.901 8.051 1.00 95.88 118 LEU A N 1
ATOM 936 C CA . LEU A 1 118 ? 12.731 -0.001 6.899 1.00 95.88 118 LEU A CA 1
ATOM 937 C C . LEU A 1 118 ? 13.139 1.424 7.275 1.00 95.88 118 LEU A C 1
ATOM 939 O O . LEU A 1 118 ? 13.430 2.204 6.376 1.00 95.88 118 LEU A O 1
ATOM 943 N N . ASN A 1 119 ? 13.245 1.783 8.557 1.00 93.56 119 ASN A N 1
ATOM 944 C CA . ASN A 1 119 ? 13.802 3.083 8.950 1.00 93.56 119 ASN A CA 1
ATOM 945 C C . ASN A 1 119 ? 15.265 3.234 8.499 1.00 93.56 119 ASN A C 1
ATOM 947 O O . ASN A 1 119 ? 15.718 4.346 8.266 1.00 93.56 119 ASN A O 1
ATOM 951 N N . ALA A 1 120 ? 15.971 2.117 8.286 1.00 94.75 120 ALA A N 1
ATOM 952 C CA . ALA A 1 120 ? 17.313 2.088 7.705 1.00 94.75 120 ALA A CA 1
ATOM 953 C C . ALA A 1 120 ? 17.360 2.406 6.192 1.00 94.75 120 ALA A C 1
ATOM 955 O O . ALA A 1 120 ? 18.439 2.387 5.602 1.00 94.75 120 ALA A O 1
ATOM 956 N N . SER A 1 121 ? 16.214 2.641 5.537 1.00 96.56 121 SER A N 1
ATOM 957 C CA . SER A 1 121 ? 16.156 3.069 4.127 1.00 96.56 121 SER A CA 1
ATOM 958 C C . SER A 1 121 ? 16.527 4.541 3.931 1.00 96.56 121 SER A C 1
ATOM 960 O O . SER A 1 121 ? 16.984 4.912 2.850 1.00 96.56 121 SER A O 1
ATOM 962 N N . VAL A 1 122 ? 16.371 5.364 4.970 1.00 96.50 122 VAL A N 1
ATOM 963 C CA . VAL A 1 122 ? 16.660 6.798 4.940 1.00 96.50 122 VAL A CA 1
ATOM 964 C C . VAL A 1 122 ? 17.782 7.157 5.904 1.00 96.50 122 VAL A C 1
ATOM 966 O O . VAL A 1 122 ? 18.048 6.462 6.882 1.00 96.50 122 VAL A O 1
ATOM 969 N N . GLU A 1 123 ? 18.439 8.273 5.615 1.00 94.62 123 GLU A N 1
ATOM 970 C CA . GLU A 1 123 ? 19.494 8.853 6.438 1.00 94.62 123 GLU A CA 1
ATOM 971 C C . GLU A 1 123 ? 19.115 10.299 6.792 1.00 94.62 123 GLU A C 1
ATOM 973 O O . GLU A 1 123 ? 18.307 10.926 6.099 1.00 94.62 123 GLU A O 1
ATOM 978 N N . GLN A 1 124 ? 19.710 10.845 7.857 1.00 92.38 124 GLN A N 1
ATOM 979 C CA . GLN A 1 124 ? 19.525 12.251 8.237 1.00 92.38 124 GLN A CA 1
ATOM 980 C C . GLN A 1 124 ? 19.789 13.174 7.029 1.00 92.38 124 GLN A C 1
ATOM 982 O O . GLN A 1 124 ? 20.773 12.966 6.316 1.00 92.38 124 GLN A O 1
ATOM 987 N N . PRO A 1 125 ? 18.939 14.186 6.772 1.00 95.06 125 PRO A N 1
ATOM 988 C CA . PRO A 1 125 ? 17.906 14.752 7.652 1.00 95.06 125 PRO A CA 1
ATOM 989 C C . PRO A 1 125 ? 16.516 14.100 7.545 1.00 95.06 125 PRO A C 1
ATOM 991 O O . PRO A 1 125 ? 15.535 14.658 8.043 1.00 95.06 125 PRO A O 1
ATOM 994 N N . TRP A 1 126 ? 16.404 12.973 6.844 1.00 96.19 126 TRP A N 1
ATOM 995 C CA . TRP A 1 126 ? 15.130 12.319 6.587 1.00 96.19 126 TRP A CA 1
ATOM 996 C C . TRP A 1 126 ? 14.788 11.290 7.660 1.00 96.19 126 TRP A C 1
ATOM 998 O O . TRP A 1 126 ? 15.638 10.531 8.121 1.00 96.19 126 TRP A O 1
ATOM 1008 N N . GLU A 1 127 ? 13.508 11.228 8.003 1.00 93.19 127 GLU A N 1
ATOM 1009 C CA . GLU A 1 127 ? 12.929 10.205 8.863 1.00 93.19 127 GLU A CA 1
ATOM 1010 C C . GLU A 1 127 ? 11.762 9.531 8.148 1.00 93.19 127 GLU A C 1
ATOM 1012 O O . GLU A 1 127 ? 10.901 10.188 7.561 1.00 93.19 127 GLU A O 1
ATOM 1017 N N . ARG A 1 128 ? 11.727 8.202 8.211 1.00 94.12 128 ARG A N 1
ATOM 1018 C CA . ARG A 1 128 ? 10.602 7.404 7.738 1.00 94.12 128 ARG A CA 1
ATOM 1019 C C . ARG A 1 128 ? 9.600 7.236 8.875 1.00 94.12 128 ARG A C 1
ATOM 1021 O O . ARG A 1 128 ? 9.948 6.728 9.936 1.00 94.12 128 ARG A O 1
ATOM 1028 N N . ALA A 1 129 ? 8.349 7.590 8.621 1.00 87.50 129 ALA A N 1
ATOM 1029 C CA . ALA A 1 129 ? 7.237 7.429 9.546 1.00 87.50 129 ALA A CA 1
ATOM 1030 C C . ALA A 1 129 ? 6.086 6.652 8.886 1.00 87.50 129 ALA A C 1
ATOM 1032 O O . ALA A 1 129 ? 6.058 6.448 7.672 1.00 87.50 129 ALA A O 1
ATOM 1033 N N . VAL A 1 130 ? 5.136 6.180 9.695 1.00 86.62 130 VAL A N 1
ATOM 1034 C CA . VAL A 1 130 ? 4.006 5.355 9.240 1.00 86.62 130 VAL A CA 1
ATOM 1035 C C . VAL A 1 130 ? 2.700 6.001 9.689 1.00 86.62 130 VAL A C 1
ATOM 1037 O O . VAL A 1 130 ? 2.495 6.240 10.877 1.00 86.62 130 VAL A O 1
ATOM 1040 N N . ALA A 1 131 ? 1.809 6.287 8.741 1.00 81.56 131 ALA A N 1
ATOM 1041 C CA . ALA A 1 131 ? 0.502 6.870 9.022 1.00 81.56 131 ALA A CA 1
ATOM 1042 C C . ALA A 1 131 ? -0.477 5.834 9.619 1.00 81.56 131 ALA A C 1
ATOM 1044 O O . ALA A 1 131 ? -0.224 4.626 9.629 1.00 81.56 131 ALA A O 1
ATOM 1045 N N . GLY A 1 132 ? -1.637 6.292 10.108 1.00 71.81 132 GLY A N 1
ATOM 1046 C CA . GLY A 1 132 ? -2.638 5.420 10.744 1.00 71.81 132 GLY A CA 1
ATOM 1047 C C . GLY A 1 132 ? -3.161 4.293 9.836 1.00 71.81 132 GLY A C 1
ATOM 1048 O O . GLY A 1 132 ? -3.431 3.188 10.295 1.00 71.81 132 GLY A O 1
ATOM 1049 N N . ASN A 1 133 ? -3.205 4.539 8.528 1.00 75.88 133 ASN A N 1
ATOM 1050 C CA . ASN A 1 133 ? -3.545 3.572 7.477 1.00 75.88 133 ASN A CA 1
ATOM 1051 C C . ASN A 1 133 ? -2.367 2.666 7.055 1.00 75.88 133 ASN A C 1
ATOM 1053 O O . ASN A 1 133 ? -2.454 1.995 6.032 1.00 75.88 133 ASN A O 1
ATOM 1057 N N . LYS A 1 134 ? -1.258 2.663 7.806 1.00 84.56 134 LYS A N 1
ATOM 1058 C CA . LYS A 1 134 ? -0.038 1.875 7.548 1.00 84.56 134 LYS A CA 1
ATOM 1059 C C . LYS A 1 134 ? 0.782 2.299 6.330 1.00 84.56 134 LYS A C 1
ATOM 1061 O O . LYS A 1 134 ? 1.795 1.659 6.052 1.00 84.56 134 LYS A O 1
ATOM 1066 N N . VAL A 1 135 ? 0.402 3.378 5.647 1.00 89.31 135 VAL A N 1
ATOM 1067 C CA . VAL A 1 135 ? 1.162 3.932 4.521 1.00 89.31 135 VAL A CA 1
ATOM 1068 C C . VAL A 1 135 ? 2.384 4.694 5.046 1.00 89.31 135 VAL A C 1
ATOM 1070 O O . VAL A 1 135 ? 2.230 5.529 5.944 1.00 89.31 135 VAL A O 1
ATOM 1073 N N . PRO A 1 136 ? 3.590 4.443 4.509 1.00 92.88 136 PRO A N 1
ATOM 1074 C CA . PRO A 1 136 ? 4.767 5.206 4.886 1.00 92.88 136 PRO A CA 1
ATOM 1075 C C . PRO A 1 136 ? 4.743 6.621 4.306 1.00 92.88 136 PRO A C 1
ATOM 1077 O O . PRO A 1 136 ? 4.259 6.857 3.196 1.00 92.88 136 PRO A O 1
ATOM 1080 N N . TYR A 1 137 ? 5.310 7.550 5.065 1.00 91.94 137 TYR A N 1
ATOM 1081 C CA . TYR A 1 137 ? 5.620 8.908 4.637 1.00 91.94 137 TYR A CA 1
ATOM 1082 C C . TYR A 1 137 ? 6.979 9.324 5.208 1.00 91.94 137 TYR A C 1
ATOM 1084 O O . TYR A 1 137 ? 7.500 8.701 6.134 1.00 91.94 137 TYR A O 1
ATOM 1092 N N . TYR A 1 138 ? 7.566 10.370 4.639 1.00 94.12 138 TYR A N 1
ATOM 1093 C CA . TYR A 1 138 ? 8.936 10.784 4.910 1.00 94.12 138 TYR A CA 1
ATOM 1094 C C . TYR A 1 138 ? 8.963 12.229 5.383 1.00 94.12 138 TYR A C 1
ATOM 1096 O O . TYR A 1 138 ? 8.403 13.119 4.741 1.00 94.12 138 TYR A O 1
ATOM 1104 N N . ILE A 1 139 ? 9.611 12.458 6.515 1.00 90.38 139 ILE A N 1
ATOM 1105 C CA . ILE A 1 139 ? 9.741 13.757 7.164 1.00 90.38 139 ILE A CA 1
ATOM 1106 C C . ILE A 1 139 ? 11.148 14.266 6.880 1.00 90.38 139 ILE A C 1
ATOM 1108 O O . ILE A 1 139 ? 12.117 13.552 7.123 1.00 90.38 139 ILE A O 1
ATOM 1112 N N . ASN A 1 140 ? 11.270 15.484 6.363 1.00 89.81 140 ASN A N 1
ATOM 1113 C CA . ASN A 1 140 ? 12.548 16.169 6.247 1.00 89.81 140 ASN A CA 1
ATOM 1114 C C . ASN A 1 140 ? 12.667 17.179 7.385 1.00 89.81 140 ASN A C 1
ATOM 1116 O O . ASN A 1 140 ? 11.991 18.208 7.376 1.00 89.81 140 ASN A O 1
ATOM 1120 N N . HIS A 1 141 ? 13.542 16.893 8.347 1.00 88.25 141 HIS A N 1
ATOM 1121 C CA . HIS A 1 141 ? 13.737 17.733 9.529 1.00 88.25 141 HIS A CA 1
ATOM 1122 C C . HIS A 1 141 ? 14.468 19.044 9.236 1.00 88.25 141 HIS A C 1
ATOM 1124 O O . HIS A 1 141 ? 14.326 19.997 9.991 1.00 88.25 141 HIS A O 1
ATOM 1130 N N . MET A 1 142 ? 15.228 19.130 8.140 1.00 90.31 142 MET A N 1
ATOM 1131 C CA . MET A 1 142 ? 15.904 20.375 7.757 1.00 90.31 142 MET A CA 1
ATOM 1132 C C . MET A 1 142 ? 14.949 21.396 7.142 1.00 90.31 142 MET A C 1
ATOM 1134 O O . MET A 1 142 ? 15.142 22.594 7.326 1.00 90.31 142 MET A O 1
ATOM 1138 N N . SER A 1 143 ? 13.953 20.937 6.382 1.00 89.56 143 SER A N 1
ATOM 1139 C CA . SER A 1 143 ? 12.967 21.810 5.733 1.00 89.56 143 SER A CA 1
ATOM 1140 C C . SER A 1 143 ? 11.608 21.832 6.429 1.00 89.56 143 SER A C 1
ATOM 1142 O O . SER A 1 143 ? 10.720 22.533 5.958 1.00 89.56 143 SER A O 1
ATOM 1144 N N . GLU A 1 144 ? 11.435 21.061 7.506 1.00 89.81 144 GLU A N 1
ATOM 1145 C CA . GLU A 1 144 ? 10.176 20.917 8.252 1.00 89.81 144 GLU A CA 1
ATOM 1146 C C . GLU A 1 144 ? 8.986 20.511 7.357 1.00 89.81 144 GLU A C 1
ATOM 1148 O O . GLU A 1 144 ? 7.862 20.989 7.504 1.00 89.81 144 GLU A O 1
ATOM 1153 N N . THR A 1 145 ? 9.225 19.615 6.395 1.00 86.94 145 THR A N 1
ATOM 1154 C CA . THR A 1 145 ? 8.214 19.171 5.419 1.00 86.94 145 THR A CA 1
ATOM 1155 C C . THR A 1 145 ? 7.981 17.668 5.470 1.00 86.94 145 THR A C 1
ATOM 1157 O O . THR A 1 145 ? 8.840 16.892 5.887 1.00 86.94 145 THR A O 1
ATOM 1160 N N . THR A 1 146 ? 6.803 17.238 5.013 1.00 89.69 146 THR A N 1
ATOM 1161 C CA . THR A 1 146 ? 6.433 15.821 4.909 1.00 89.69 146 THR A CA 1
ATOM 1162 C C . THR A 1 146 ? 6.100 15.458 3.468 1.00 89.69 146 THR A C 1
ATOM 1164 O O . THR A 1 146 ? 5.527 16.260 2.732 1.00 89.69 146 THR A O 1
ATOM 1167 N N . HIS A 1 147 ? 6.483 14.251 3.059 1.00 90.75 147 HIS A N 1
ATOM 1168 C CA . HIS A 1 147 ? 6.355 13.768 1.691 1.00 90.75 147 HIS A CA 1
ATOM 1169 C C . HIS A 1 147 ? 5.833 12.338 1.673 1.00 90.75 147 HIS A C 1
ATOM 1171 O O . HIS A 1 147 ? 6.197 11.507 2.500 1.00 90.75 147 HIS A O 1
ATOM 1177 N N . TRP A 1 148 ? 5.003 12.037 0.684 1.00 92.94 148 TRP A N 1
ATOM 1178 C CA . TRP A 1 148 ? 4.534 10.678 0.426 1.00 92.94 148 TRP A CA 1
ATOM 1179 C C . TRP A 1 148 ? 5.533 9.821 -0.353 1.00 92.94 148 TRP A C 1
ATOM 1181 O O . TRP A 1 148 ? 5.367 8.600 -0.425 1.00 92.94 148 TRP A O 1
ATOM 1191 N N . ASP A 1 149 ? 6.524 10.470 -0.958 1.00 94.81 149 ASP A N 1
ATOM 1192 C CA . ASP A 1 149 ? 7.548 9.856 -1.786 1.00 94.81 149 ASP A CA 1
ATOM 1193 C C . ASP A 1 149 ? 8.870 9.805 -1.045 1.00 94.81 149 ASP A C 1
ATOM 1195 O O . ASP A 1 149 ? 9.252 10.746 -0.346 1.00 94.81 149 ASP A O 1
ATOM 1199 N N . HIS A 1 150 ? 9.565 8.683 -1.207 1.00 96.81 150 HIS A N 1
ATOM 1200 C CA . HIS A 1 150 ? 10.883 8.497 -0.621 1.00 96.81 150 HIS A CA 1
ATOM 1201 C C . HIS A 1 150 ? 11.851 9.537 -1.219 1.00 96.81 150 HIS A C 1
ATOM 1203 O O . HIS A 1 150 ? 11.808 9.752 -2.433 1.00 96.81 150 HIS A O 1
ATOM 1209 N N . PRO A 1 151 ? 12.780 10.143 -0.453 1.00 96.88 151 PRO A N 1
ATOM 1210 C CA . PRO A 1 151 ? 13.721 11.145 -0.979 1.00 96.88 151 PRO A CA 1
ATOM 1211 C C . PRO A 1 151 ? 14.473 10.671 -2.225 1.00 96.88 151 PRO A C 1
ATOM 1213 O O . PRO A 1 151 ? 14.468 11.325 -3.263 1.00 96.88 151 PRO A O 1
ATOM 1216 N N . ARG A 1 152 ? 15.011 9.450 -2.169 1.00 97.12 152 ARG A N 1
ATOM 1217 C CA . ARG A 1 152 ? 15.651 8.802 -3.320 1.00 97.12 152 ARG A CA 1
ATOM 1218 C C . ARG A 1 152 ? 14.710 8.525 -4.506 1.00 97.12 152 ARG A C 1
ATOM 1220 O O . ARG A 1 152 ? 15.181 8.481 -5.637 1.00 97.12 152 ARG A O 1
ATOM 1227 N N . MET A 1 153 ? 13.405 8.347 -4.275 1.00 96.75 153 MET A N 1
ATOM 1228 C CA . MET A 1 153 ? 12.415 8.242 -5.356 1.00 96.75 153 MET A CA 1
ATOM 1229 C C . MET A 1 153 ? 12.174 9.606 -6.008 1.00 96.75 153 MET A C 1
ATOM 1231 O O . MET A 1 153 ? 12.096 9.670 -7.229 1.00 96.75 153 MET A O 1
ATOM 1235 N N . MET A 1 154 ? 12.099 10.689 -5.229 1.00 94.94 154 MET A N 1
ATOM 1236 C CA . MET A 1 154 ? 11.977 12.047 -5.774 1.00 94.94 154 MET A CA 1
ATOM 1237 C C . MET A 1 154 ? 13.187 12.394 -6.650 1.0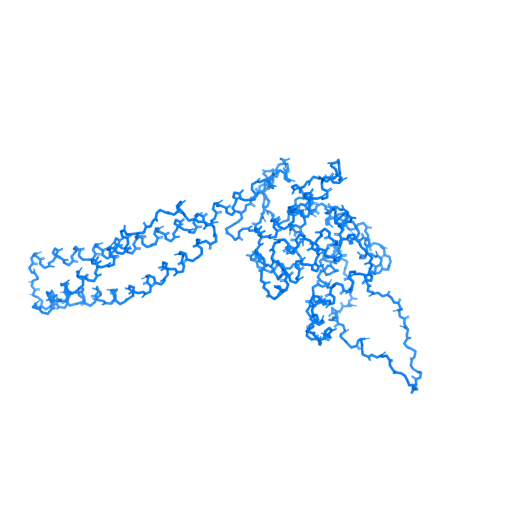0 94.94 154 MET A C 1
ATOM 1239 O O . MET A 1 154 ? 13.013 12.732 -7.816 1.00 94.94 154 MET A O 1
ATOM 1243 N N . GLU A 1 155 ? 14.406 12.166 -6.145 1.00 96.06 155 GLU A N 1
ATOM 1244 C CA . GLU A 1 155 ? 15.645 12.326 -6.926 1.00 96.06 155 GLU A CA 1
ATOM 1245 C C . GLU A 1 155 ? 15.636 11.490 -8.213 1.00 96.06 155 GLU A C 1
ATOM 1247 O O . GLU A 1 155 ? 16.015 11.964 -9.286 1.00 96.06 155 GLU A O 1
ATOM 1252 N N . LEU A 1 156 ? 15.195 10.230 -8.114 1.00 96.44 156 LEU A N 1
ATOM 1253 C CA . LEU A 1 156 ? 15.071 9.342 -9.261 1.00 96.44 156 LEU A CA 1
ATOM 1254 C C . LEU A 1 156 ? 14.094 9.917 -10.287 1.00 96.44 156 LEU A C 1
ATOM 1256 O O . LEU A 1 156 ? 14.455 10.015 -11.455 1.00 96.44 156 LEU A O 1
ATOM 1260 N N . MET A 1 157 ? 12.888 10.304 -9.875 1.00 95.12 157 MET A N 1
ATOM 1261 C CA . MET A 1 157 ? 11.857 10.826 -10.773 1.00 95.12 157 MET A CA 1
ATOM 1262 C C . MET A 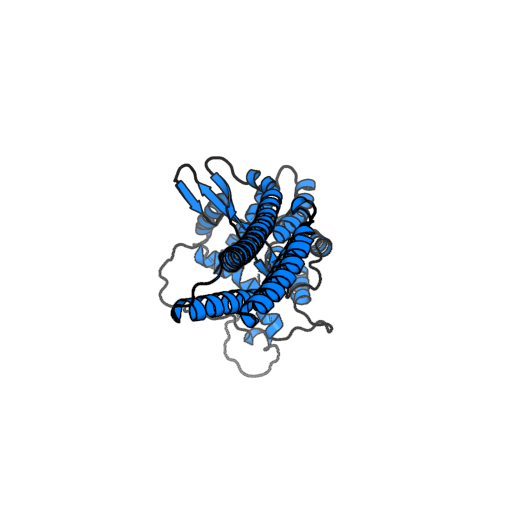1 157 ? 12.298 12.123 -11.458 1.00 95.12 157 MET A C 1
ATOM 1264 O O . MET A 1 157 ? 12.091 12.254 -12.666 1.00 95.12 157 MET A O 1
ATOM 1268 N N . ASP A 1 158 ? 12.984 13.012 -10.739 1.00 94.88 158 ASP A N 1
ATOM 1269 C CA . ASP A 1 158 ? 13.567 14.234 -11.301 1.00 94.88 158 ASP A CA 1
ATOM 1270 C C . ASP A 1 158 ? 14.658 13.922 -12.337 1.00 94.88 158 ASP A C 1
ATOM 1272 O O . ASP A 1 158 ? 14.684 14.520 -13.418 1.00 94.88 158 ASP A O 1
ATOM 1276 N N . SER A 1 159 ? 15.519 12.930 -12.070 1.00 96.38 159 SER A N 1
ATOM 1277 C CA . SER A 1 159 ? 16.585 12.531 -13.003 1.00 96.38 159 SER A CA 1
ATOM 1278 C C . SER A 1 159 ? 16.048 12.065 -14.361 1.00 96.38 159 SER A C 1
ATOM 1280 O O . SER A 1 159 ? 16.687 12.280 -15.389 1.00 96.38 159 SER A O 1
ATOM 1282 N N . LEU A 1 160 ? 14.824 11.520 -14.408 1.00 95.69 160 LEU A N 1
ATOM 1283 C CA . LEU A 1 160 ? 14.207 11.031 -15.645 1.00 95.69 160 LEU A CA 1
ATOM 1284 C C . LEU A 1 160 ? 13.931 12.137 -16.672 1.00 95.69 160 LEU A C 1
ATOM 1286 O O . LEU A 1 160 ? 13.621 11.827 -17.829 1.00 95.69 160 LEU A O 1
ATOM 1290 N N . ALA A 1 161 ? 14.014 13.410 -16.278 1.00 92.94 161 ALA A N 1
ATOM 1291 C CA . ALA A 1 161 ? 13.899 14.533 -17.195 1.00 92.94 161 ALA A CA 1
ATOM 1292 C C . ALA A 1 161 ? 15.003 14.537 -18.268 1.00 92.94 161 ALA A C 1
ATOM 1294 O O . ALA A 1 161 ? 14.756 15.034 -19.368 1.00 92.94 161 ALA A O 1
ATOM 1295 N N . GLU A 1 162 ? 16.160 13.913 -18.010 1.00 94.19 162 GLU A N 1
ATOM 1296 C CA . GLU A 1 162 ? 17.264 13.800 -18.977 1.00 94.19 162 GLU A CA 1
ATOM 1297 C C . GLU A 1 162 ? 16.854 13.092 -20.281 1.00 94.19 162 GLU A C 1
ATOM 1299 O O . GLU A 1 162 ? 17.395 13.359 -21.351 1.00 94.19 162 GLU A O 1
ATOM 1304 N N . PHE A 1 163 ? 15.841 12.220 -20.223 1.00 95.00 163 PHE A N 1
ATOM 1305 C CA . PHE A 1 163 ? 15.364 11.471 -21.387 1.00 95.00 163 PHE A CA 1
ATOM 1306 C C . PHE A 1 163 ? 14.303 12.222 -22.203 1.00 95.00 163 PHE A C 1
ATOM 1308 O O . PHE A 1 163 ? 13.803 11.686 -23.192 1.00 95.00 163 PHE A O 1
ATOM 1315 N N . ASN A 1 164 ? 13.910 13.442 -21.819 1.00 92.19 164 ASN A N 1
ATOM 1316 C CA . ASN A 1 164 ? 12.807 14.158 -22.472 1.00 92.19 164 ASN A CA 1
ATOM 1317 C C . ASN A 1 164 ? 13.073 14.479 -23.948 1.00 92.19 164 ASN A C 1
ATOM 1319 O O . ASN A 1 164 ? 12.135 14.448 -24.747 1.00 92.19 164 ASN A O 1
ATOM 1323 N N . ASP A 1 165 ? 14.339 14.679 -24.315 1.00 92.00 165 ASP A N 1
ATOM 1324 C CA . ASP A 1 165 ? 14.755 15.018 -25.680 1.00 92.00 165 ASP A CA 1
ATOM 1325 C C . ASP A 1 165 ? 14.844 13.800 -26.614 1.00 92.00 165 ASP A C 1
ATOM 1327 O O . ASP A 1 165 ? 15.061 13.931 -27.823 1.00 92.00 165 ASP A O 1
ATOM 1331 N N . VAL A 1 166 ? 14.634 12.585 -26.091 1.00 94.50 166 VAL A N 1
ATOM 1332 C CA . VAL A 1 166 ? 14.585 11.370 -26.908 1.00 94.50 166 VAL A CA 1
ATOM 1333 C C . VAL A 1 166 ? 13.386 11.454 -27.856 1.00 94.50 166 VAL A C 1
ATOM 1335 O O . VAL A 1 166 ? 12.229 11.398 -27.434 1.00 94.50 166 VAL A O 1
ATOM 1338 N N . ARG A 1 167 ? 13.673 11.554 -29.162 1.00 93.50 167 ARG A N 1
ATOM 1339 C CA . ARG A 1 167 ? 12.691 11.785 -30.239 1.00 93.50 167 ARG A CA 1
ATOM 1340 C C . ARG A 1 167 ? 11.527 10.792 -30.221 1.00 93.50 167 ARG A C 1
ATOM 1342 O O . ARG A 1 167 ? 10.369 11.188 -30.333 1.00 93.50 167 ARG A O 1
ATOM 1349 N N . TYR A 1 168 ? 11.827 9.502 -30.106 1.00 93.69 168 TYR A N 1
ATOM 1350 C CA . TYR A 1 168 ? 10.818 8.450 -30.174 1.00 93.69 168 TYR A CA 1
ATOM 1351 C C . TYR A 1 168 ? 10.208 8.190 -28.796 1.00 93.69 168 TYR A C 1
ATOM 1353 O O . TYR A 1 168 ? 10.917 7.834 -27.857 1.00 93.69 168 TYR A O 1
ATOM 1361 N N . SER A 1 169 ? 8.884 8.333 -28.685 1.00 92.19 169 SER A N 1
ATOM 1362 C CA . SER A 1 169 ? 8.156 8.199 -27.415 1.00 92.19 169 SER A CA 1
ATOM 1363 C C . SER A 1 169 ? 8.347 6.842 -26.745 1.00 92.19 169 SER A C 1
ATOM 1365 O O . SER A 1 169 ? 8.557 6.804 -25.538 1.00 92.19 169 SER A O 1
ATOM 1367 N N . ALA A 1 170 ? 8.338 5.759 -27.525 1.00 91.75 170 ALA A N 1
ATOM 1368 C CA . ALA A 1 170 ? 8.575 4.406 -27.032 1.00 91.75 170 ALA A CA 1
ATOM 1369 C C . ALA A 1 170 ? 9.940 4.301 -26.342 1.00 91.75 170 ALA A C 1
ATOM 1371 O O . ALA A 1 170 ? 10.005 4.043 -25.148 1.00 91.75 170 ALA A O 1
ATOM 1372 N N . TYR A 1 171 ? 11.017 4.628 -27.063 1.00 95.38 171 TYR A N 1
ATOM 1373 C CA . TYR A 1 171 ? 12.382 4.591 -26.533 1.00 95.38 171 TYR A CA 1
ATOM 1374 C C . TYR A 1 171 ? 12.575 5.523 -25.339 1.00 95.38 171 TYR A C 1
ATOM 1376 O O . TYR A 1 171 ? 13.231 5.141 -24.375 1.00 95.38 171 TYR A O 1
ATOM 1384 N N . ARG A 1 172 ? 11.971 6.717 -25.365 1.00 96.00 172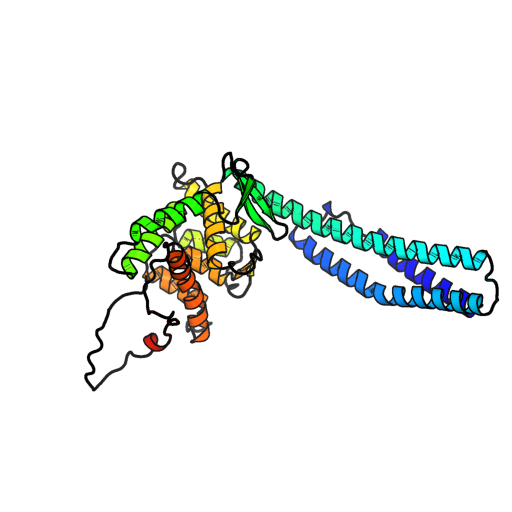 ARG A N 1
ATOM 1385 C CA . ARG A 1 172 ? 11.980 7.639 -24.227 1.00 96.00 172 ARG A CA 1
ATOM 1386 C C . ARG A 1 172 ? 11.393 6.983 -22.982 1.00 96.00 172 ARG A C 1
ATOM 1388 O O . ARG A 1 172 ? 12.019 6.990 -21.927 1.00 96.00 172 ARG A O 1
ATOM 1395 N N . THR A 1 173 ? 10.199 6.407 -23.101 1.00 95.69 173 THR A N 1
ATOM 1396 C CA . THR A 1 173 ? 9.557 5.696 -21.995 1.00 95.69 173 THR A CA 1
ATOM 1397 C C . THR A 1 173 ? 10.378 4.481 -21.573 1.00 95.69 173 THR A C 1
ATOM 1399 O O . THR A 1 173 ? 10.602 4.319 -20.381 1.00 95.69 173 THR A O 1
ATOM 1402 N N . SER A 1 174 ? 10.895 3.678 -22.504 1.00 95.69 174 SER A N 1
ATOM 1403 C CA . SER A 1 174 ? 11.719 2.505 -22.188 1.00 95.69 174 SER A CA 1
ATOM 1404 C C . SER A 1 174 ? 13.005 2.879 -21.447 1.00 95.69 174 SER A C 1
ATOM 1406 O O . SER A 1 174 ? 13.372 2.191 -20.500 1.00 95.69 174 SER A O 1
ATOM 1408 N N . MET A 1 175 ? 13.669 3.983 -21.811 1.00 96.81 175 MET A N 1
ATOM 1409 C CA . MET A 1 175 ? 14.835 4.493 -21.078 1.00 96.81 175 MET A CA 1
ATOM 1410 C C . MET A 1 175 ? 14.463 4.898 -19.650 1.00 96.81 175 MET A C 1
ATOM 1412 O O . MET A 1 175 ? 15.109 4.447 -18.709 1.00 96.81 175 MET A O 1
ATOM 1416 N N . LYS A 1 176 ? 13.365 5.645 -19.469 1.00 97.81 176 LYS A N 1
ATOM 1417 C CA . LYS A 1 176 ? 12.856 5.996 -18.133 1.00 97.81 176 LYS A CA 1
ATOM 1418 C C . LYS A 1 176 ? 12.522 4.756 -17.299 1.00 97.81 176 LYS A C 1
ATOM 1420 O O . LYS A 1 176 ? 12.958 4.644 -16.157 1.00 97.81 176 LYS A O 1
ATOM 1425 N N . VAL A 1 177 ? 11.801 3.799 -17.888 1.00 97.38 177 VAL A N 1
ATOM 1426 C CA . VAL A 1 177 ? 11.464 2.512 -17.261 1.00 97.38 177 VAL A CA 1
ATOM 1427 C C . VAL A 1 177 ? 12.729 1.760 -16.863 1.00 97.38 177 VAL A C 1
ATOM 1429 O O . VAL A 1 177 ? 12.803 1.253 -15.749 1.00 97.38 177 VAL A O 1
ATOM 1432 N N . ARG A 1 178 ? 13.744 1.714 -17.732 1.00 97.75 178 ARG A N 1
ATOM 1433 C CA . ARG A 1 178 ? 15.020 1.052 -17.445 1.00 97.75 178 ARG A CA 1
ATOM 1434 C C . ARG A 1 178 ? 15.757 1.720 -16.286 1.00 97.75 178 ARG A C 1
ATOM 1436 O O . ARG A 1 178 ? 16.316 1.012 -15.450 1.00 97.75 178 ARG A O 1
ATOM 1443 N N . THR A 1 179 ? 15.752 3.047 -16.209 1.00 98.12 179 THR A N 1
ATOM 1444 C CA . THR A 1 179 ? 16.368 3.783 -15.097 1.00 98.12 179 THR A CA 1
ATOM 1445 C C . THR A 1 179 ? 15.663 3.482 -13.777 1.00 98.12 179 THR A C 1
ATOM 1447 O O . THR A 1 179 ? 16.336 3.154 -12.798 1.00 98.12 179 THR A O 1
ATOM 1450 N N . VAL A 1 180 ? 14.325 3.478 -13.756 1.00 98.12 180 VAL A N 1
ATOM 1451 C CA . VAL A 1 180 ? 13.543 3.058 -12.580 1.00 98.12 180 VAL A CA 1
ATOM 1452 C C . VAL A 1 180 ? 13.856 1.609 -12.209 1.00 98.12 180 VAL A C 1
ATOM 1454 O O . VAL A 1 180 ? 14.232 1.328 -11.076 1.00 98.12 180 VAL A O 1
ATOM 1457 N N . GLN A 1 181 ? 13.798 0.694 -13.176 1.00 98.19 181 GLN A N 1
ATOM 1458 C CA . GLN A 1 181 ? 14.055 -0.732 -12.977 1.00 98.19 181 GLN A CA 1
ATOM 1459 C C . GLN A 1 181 ? 15.389 -0.992 -12.258 1.00 98.19 181 GLN A C 1
ATOM 1461 O O . GLN A 1 181 ? 15.427 -1.785 -11.320 1.00 98.19 181 GLN A O 1
ATOM 1466 N N . ARG A 1 182 ? 16.462 -0.309 -12.682 1.00 97.50 182 ARG A N 1
ATOM 1467 C CA . ARG A 1 182 ? 17.803 -0.455 -12.097 1.00 97.50 182 ARG A CA 1
ATOM 1468 C C . ARG A 1 182 ? 17.913 0.141 -10.698 1.00 97.50 182 ARG A C 1
ATOM 1470 O O . ARG A 1 182 ? 18.540 -0.463 -9.836 1.00 97.50 182 ARG A O 1
ATOM 1477 N N . ASN A 1 183 ? 17.310 1.306 -10.462 1.00 97.44 183 ASN A N 1
ATOM 1478 C CA . ASN A 1 183 ? 17.347 1.950 -9.145 1.00 97.44 183 ASN A CA 1
ATOM 1479 C C . ASN A 1 183 ? 16.523 1.190 -8.096 1.00 97.44 183 ASN A C 1
ATOM 1481 O O . ASN A 1 183 ? 16.840 1.251 -6.914 1.00 97.44 183 ASN A O 1
ATOM 1485 N N . LEU A 1 184 ? 15.504 0.444 -8.530 1.00 97.62 184 LEU A N 1
ATOM 1486 C CA . LEU A 1 184 ? 14.725 -0.456 -7.677 1.00 97.62 184 LEU A CA 1
ATOM 1487 C C . LEU A 1 184 ? 15.325 -1.873 -7.611 1.00 97.62 184 LEU A C 1
ATOM 1489 O O . LEU A 1 184 ? 14.755 -2.746 -6.963 1.00 97.62 184 LEU A O 1
ATOM 1493 N N . CYS A 1 185 ? 16.432 -2.144 -8.309 1.00 97.94 185 CYS A N 1
ATOM 1494 C CA . CYS A 1 185 ? 17.043 -3.473 -8.435 1.00 97.94 185 CYS A CA 1
ATOM 1495 C C . CYS A 1 185 ? 16.091 -4.572 -8.951 1.00 97.94 185 CYS A C 1
ATOM 1497 O O . CYS A 1 185 ? 16.343 -5.765 -8.767 1.00 97.94 185 CYS A O 1
ATOM 1499 N N . LEU A 1 186 ? 15.005 -4.201 -9.637 1.00 98.00 186 LEU A N 1
ATOM 1500 C CA . LEU A 1 186 ? 14.074 -5.160 -10.240 1.00 98.00 186 LEU A CA 1
ATOM 1501 C C . LEU A 1 186 ? 14.715 -5.879 -11.437 1.00 98.00 186 LEU A C 1
ATOM 1503 O O . LEU A 1 186 ? 14.328 -6.994 -11.770 1.00 98.00 186 LEU A O 1
ATOM 1507 N N . ASP A 1 187 ? 15.758 -5.306 -12.040 1.00 97.56 187 ASP A N 1
ATOM 1508 C CA . ASP A 1 187 ? 16.566 -5.976 -13.062 1.00 97.56 187 ASP A CA 1
ATOM 1509 C C . ASP A 1 187 ? 17.421 -7.137 -12.524 1.00 97.56 187 ASP A C 1
ATOM 1511 O O . ASP A 1 187 ? 17.965 -7.903 -13.323 1.00 97.56 187 ASP A O 1
ATOM 1515 N N . LEU A 1 188 ? 17.512 -7.296 -11.201 1.00 97.62 188 LEU A N 1
ATOM 1516 C CA . LEU A 1 188 ? 18.145 -8.439 -10.537 1.00 97.62 188 LEU A CA 1
ATOM 1517 C C . LEU A 1 188 ? 17.121 -9.482 -10.061 1.00 97.62 188 LEU A C 1
ATOM 1519 O O . LEU A 1 188 ? 17.453 -10.658 -9.935 1.00 97.62 188 LEU A O 1
ATOM 1523 N N . VAL A 1 189 ? 15.861 -9.089 -9.857 1.00 98.12 189 VAL A N 1
ATOM 1524 C CA . VAL A 1 189 ? 14.782 -9.996 -9.437 1.00 98.12 189 VAL A CA 1
ATOM 1525 C C . VAL A 1 189 ? 14.396 -10.909 -10.596 1.00 98.12 189 VAL A C 1
ATOM 1527 O O . VAL A 1 189 ? 13.809 -10.449 -11.569 1.00 98.12 189 VAL A O 1
ATOM 1530 N N . SER A 1 190 ? 14.677 -12.210 -10.519 1.00 97.81 190 SER A N 1
ATOM 1531 C CA . SER A 1 190 ? 14.199 -13.158 -11.535 1.00 97.81 190 SER A CA 1
ATOM 1532 C C . SER A 1 190 ? 12.684 -13.386 -11.443 1.00 97.81 190 SER A C 1
ATOM 1534 O O . SER A 1 190 ? 12.1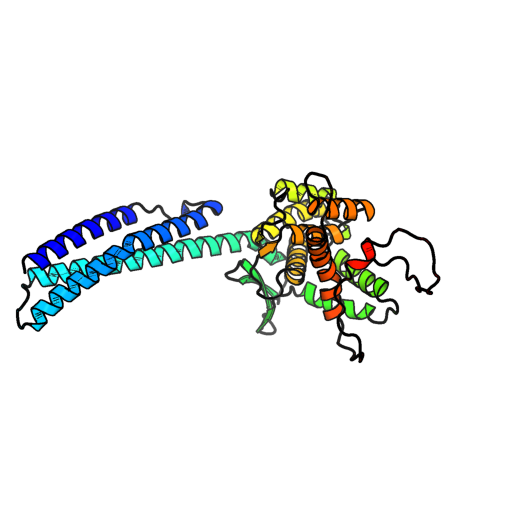00 -13.324 -10.359 1.00 97.81 190 SER A O 1
ATOM 1536 N N . MET A 1 191 ? 12.042 -13.716 -12.570 1.00 97.50 191 MET A N 1
ATOM 1537 C CA . MET A 1 191 ? 10.621 -14.099 -12.579 1.00 97.50 191 MET A CA 1
ATOM 1538 C C . MET A 1 191 ? 10.300 -15.218 -11.580 1.00 97.50 191 MET A C 1
ATOM 1540 O O . MET A 1 191 ? 9.309 -15.126 -10.863 1.00 97.50 191 MET A O 1
ATOM 1544 N N . ASN A 1 192 ? 11.142 -16.254 -11.504 1.00 97.56 192 ASN A N 1
ATOM 1545 C CA . ASN A 1 192 ? 10.921 -17.382 -10.595 1.00 97.56 192 ASN A CA 1
ATOM 1546 C C . ASN A 1 192 ? 11.015 -16.959 -9.125 1.00 97.56 192 ASN A C 1
ATOM 1548 O O . ASN A 1 192 ? 10.196 -17.406 -8.332 1.00 97.56 192 ASN A O 1
ATOM 1552 N N . ASN A 1 193 ? 11.956 -16.074 -8.772 1.00 97.69 193 ASN A N 1
ATOM 1553 C CA . ASN A 1 193 ? 12.041 -15.511 -7.421 1.00 97.69 193 ASN A CA 1
ATOM 1554 C C . ASN A 1 193 ? 10.725 -14.803 -7.046 1.00 97.69 193 ASN A C 1
ATOM 1556 O O . ASN A 1 193 ? 10.097 -15.148 -6.048 1.00 97.69 193 ASN A O 1
ATOM 1560 N N . ALA A 1 194 ? 10.244 -13.895 -7.904 1.00 98.12 194 ALA A N 1
ATOM 1561 C CA . ALA A 1 194 ? 8.993 -13.177 -7.661 1.00 98.12 194 ALA A CA 1
ATOM 1562 C C . ALA A 1 194 ? 7.784 -14.123 -7.525 1.00 98.12 194 ALA A C 1
ATOM 1564 O O . ALA A 1 194 ? 7.005 -13.997 -6.585 1.00 98.12 194 ALA A O 1
ATOM 1565 N N . ILE A 1 195 ? 7.643 -15.099 -8.430 1.00 98.06 195 ILE A N 1
ATOM 1566 C CA . ILE A 1 195 ? 6.528 -16.061 -8.410 1.00 98.06 195 ILE A CA 1
ATOM 1567 C C . ILE A 1 195 ? 6.570 -16.934 -7.153 1.00 98.06 195 ILE A C 1
ATOM 1569 O O . ILE A 1 195 ? 5.538 -17.118 -6.510 1.00 98.06 195 ILE A O 1
ATOM 1573 N N . ASN A 1 196 ? 7.748 -17.431 -6.772 1.00 98.06 196 ASN A N 1
ATOM 1574 C CA . ASN A 1 196 ? 7.907 -18.241 -5.567 1.00 98.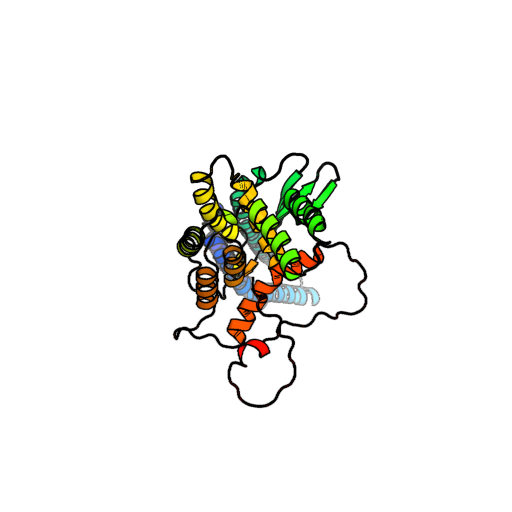06 196 ASN A CA 1
ATOM 1575 C C . ASN A 1 196 ? 7.535 -17.448 -4.310 1.00 98.06 196 ASN A C 1
ATOM 1577 O O . ASN A 1 196 ? 6.838 -17.982 -3.453 1.00 98.06 196 ASN A O 1
ATOM 1581 N N . ALA A 1 197 ? 7.937 -16.177 -4.220 1.00 98.00 197 ALA A N 1
ATOM 1582 C CA . ALA A 1 197 ? 7.528 -15.310 -3.120 1.00 98.00 197 ALA A CA 1
ATOM 1583 C C . ALA A 1 197 ? 6.004 -15.097 -3.107 1.00 98.00 197 ALA A C 1
ATOM 1585 O O . ALA A 1 197 ? 5.376 -15.240 -2.062 1.00 98.00 197 ALA A O 1
ATOM 1586 N N . PHE A 1 198 ? 5.374 -14.840 -4.261 1.00 98.44 198 PHE A N 1
ATOM 1587 C CA . PHE A 1 198 ? 3.913 -14.706 -4.330 1.00 98.44 198 PHE A CA 1
ATOM 1588 C C . PHE A 1 198 ? 3.185 -15.961 -3.835 1.00 98.44 198 PHE A C 1
ATOM 1590 O O . PHE A 1 198 ? 2.181 -15.846 -3.133 1.00 98.44 198 PHE A O 1
ATOM 1597 N N . ASP A 1 199 ? 3.678 -17.146 -4.193 1.00 96.81 199 ASP A N 1
ATOM 1598 C CA . ASP A 1 199 ? 3.095 -18.418 -3.768 1.00 96.81 199 ASP A CA 1
ATOM 1599 C C . ASP A 1 199 ? 3.322 -18.672 -2.265 1.00 96.81 199 ASP A C 1
ATOM 1601 O O . ASP A 1 199 ? 2.383 -19.070 -1.576 1.00 96.81 199 ASP A O 1
ATOM 1605 N N . GLN A 1 200 ? 4.519 -18.382 -1.735 1.00 96.69 200 GLN A N 1
ATOM 1606 C CA . GLN A 1 200 ? 4.839 -18.501 -0.301 1.00 96.69 200 GLN A CA 1
ATOM 1607 C C . GLN A 1 200 ? 3.951 -17.613 0.577 1.00 96.69 200 GLN A C 1
ATOM 1609 O O . GLN A 1 200 ? 3.533 -18.033 1.653 1.00 96.69 200 GLN A O 1
ATOM 1614 N N . HIS A 1 201 ? 3.617 -16.418 0.090 1.00 95.38 201 HIS A N 1
ATOM 1615 C CA . HIS A 1 201 ? 2.737 -15.467 0.775 1.00 95.38 201 HIS A CA 1
ATOM 1616 C C . HIS A 1 201 ? 1.249 -15.669 0.447 1.00 95.38 201 HIS A C 1
ATOM 1618 O O . HIS A 1 201 ? 0.426 -14.796 0.706 1.00 95.38 201 HIS A O 1
ATOM 1624 N N . GLY A 1 202 ? 0.872 -16.807 -0.150 1.00 95.31 202 GLY A N 1
ATOM 1625 C CA . GLY A 1 202 ? -0.532 -17.167 -0.371 1.00 95.31 202 GLY A CA 1
ATOM 1626 C C . GLY A 1 202 ? -1.266 -16.306 -1.407 1.00 95.31 202 GLY A C 1
ATOM 1627 O O . GLY A 1 202 ? -2.494 -16.336 -1.482 1.00 95.31 202 GLY A O 1
ATOM 1628 N N . LEU A 1 203 ? -0.546 -15.559 -2.249 1.00 95.88 203 LEU A N 1
ATOM 1629 C CA . LEU A 1 203 ? -1.140 -14.650 -3.238 1.00 95.88 203 LEU A CA 1
ATOM 1630 C C . LEU A 1 203 ? -1.623 -15.382 -4.500 1.00 95.88 203 LEU A C 1
ATOM 1632 O O . LEU A 1 203 ? -2.192 -14.773 -5.414 1.00 95.88 203 LEU A O 1
ATOM 1636 N N . ARG A 1 204 ? -1.378 -16.688 -4.612 1.00 93.00 204 ARG A N 1
ATOM 1637 C CA . ARG A 1 204 ? -1.759 -17.509 -5.766 1.00 93.00 204 ARG A CA 1
ATOM 1638 C C . ARG A 1 204 ? -3.276 -17.571 -5.940 1.00 93.00 204 ARG A C 1
ATOM 1640 O O . ARG A 1 204 ? -4.003 -17.872 -5.003 1.00 93.00 204 ARG A O 1
ATOM 1647 N N . ALA A 1 205 ? -3.748 -17.321 -7.163 1.00 89.88 205 ALA A N 1
ATOM 1648 C CA . ALA A 1 205 ? -5.175 -17.323 -7.511 1.00 89.88 205 ALA A CA 1
ATOM 1649 C C . ALA A 1 205 ? -6.062 -16.378 -6.660 1.00 89.88 205 ALA A C 1
ATOM 1651 O O . ALA A 1 205 ? -7.273 -16.549 -6.615 1.00 89.88 205 ALA A O 1
ATOM 1652 N N . GLN A 1 206 ? -5.478 -15.356 -6.020 1.00 92.44 206 GLN A N 1
ATOM 1653 C CA . GLN A 1 206 ? -6.195 -14.336 -5.237 1.00 92.44 206 GLN A CA 1
ATOM 1654 C C . GLN A 1 206 ? -6.236 -12.973 -5.953 1.00 92.44 206 GLN A C 1
ATOM 1656 O O . GLN A 1 206 ? -6.311 -11.935 -5.310 1.00 92.44 206 GLN A O 1
ATOM 1661 N N . ASN A 1 207 ? -6.139 -12.940 -7.287 1.00 94.44 207 ASN A N 1
ATOM 1662 C CA . ASN A 1 207 ? -5.867 -11.711 -8.050 1.00 94.44 207 ASN A CA 1
ATOM 1663 C C . ASN A 1 207 ? -6.931 -10.601 -7.875 1.00 94.44 207 ASN A C 1
ATOM 1665 O O . ASN A 1 207 ? -6.588 -9.424 -8.008 1.00 94.44 207 ASN A O 1
ATOM 1669 N N . ASP A 1 208 ? -8.171 -10.964 -7.529 1.00 92.19 208 ASP A N 1
ATOM 1670 C CA . ASP A 1 208 ? -9.282 -10.033 -7.279 1.00 92.19 208 ASP A CA 1
ATOM 1671 C C . ASP A 1 208 ? -9.288 -9.429 -5.865 1.00 92.19 208 ASP A C 1
ATOM 1673 O O . ASP A 1 208 ? -10.004 -8.458 -5.611 1.00 92.19 208 ASP A O 1
ATOM 1677 N N . LYS A 1 209 ? -8.504 -9.983 -4.933 1.00 94.56 209 LYS A N 1
ATOM 1678 C CA . LYS A 1 209 ? -8.402 -9.466 -3.565 1.00 94.56 209 LYS A CA 1
ATOM 1679 C C . LYS A 1 209 ? -7.429 -8.292 -3.478 1.00 94.56 209 LYS A C 1
ATOM 1681 O O . LYS A 1 209 ? -6.602 -8.058 -4.364 1.00 94.56 209 LYS A O 1
ATOM 1686 N N . LEU A 1 210 ? -7.544 -7.554 -2.379 1.00 95.62 210 LEU A N 1
ATOM 1687 C CA . LEU A 1 210 ? -6.623 -6.486 -2.016 1.00 95.62 210 LEU A CA 1
ATOM 1688 C C . LEU A 1 210 ? -5.461 -7.043 -1.187 1.00 95.62 210 LEU A C 1
ATOM 1690 O O . LEU A 1 210 ? -5.650 -7.987 -0.426 1.00 95.62 210 LEU A O 1
ATOM 1694 N N . ILE A 1 211 ? -4.288 -6.437 -1.342 1.00 95.88 211 ILE A N 1
ATOM 1695 C CA . ILE A 1 211 ? -3.103 -6.643 -0.511 1.00 95.88 211 ILE A CA 1
ATOM 1696 C C . ILE A 1 211 ? -2.760 -5.331 0.192 1.00 95.88 211 ILE A C 1
ATOM 1698 O O . ILE A 1 211 ? -2.750 -4.266 -0.434 1.00 95.88 211 ILE A O 1
ATOM 1702 N N . SER A 1 212 ? -2.529 -5.410 1.497 1.00 94.50 212 SER A N 1
ATOM 1703 C CA . SER A 1 212 ? -2.186 -4.276 2.356 1.00 94.50 212 SER A CA 1
ATOM 1704 C C . SER A 1 212 ? -0.694 -3.932 2.298 1.00 94.50 212 SER A C 1
ATOM 1706 O O . SER A 1 212 ? 0.134 -4.743 1.884 1.00 94.50 212 SER A O 1
ATOM 1708 N N . VAL A 1 213 ? -0.317 -2.730 2.747 1.00 94.94 213 VAL A N 1
ATOM 1709 C CA . VAL A 1 213 ? 1.097 -2.319 2.852 1.00 94.94 213 VAL A CA 1
ATOM 1710 C C . VAL A 1 213 ? 1.958 -3.304 3.658 1.00 94.94 213 VAL A C 1
ATOM 1712 O O . VAL A 1 213 ? 3.008 -3.686 3.141 1.00 94.94 213 VAL A O 1
ATOM 1715 N N . PRO A 1 214 ? 1.565 -3.764 4.863 1.00 93.00 214 PRO A N 1
ATOM 1716 C CA . PRO A 1 214 ? 2.354 -4.754 5.598 1.00 93.00 214 PRO A CA 1
ATOM 1717 C C . PRO A 1 214 ? 2.564 -6.058 4.816 1.00 93.00 214 PRO A C 1
ATOM 1719 O O . PRO A 1 214 ? 3.690 -6.541 4.731 1.00 93.00 214 PRO A O 1
ATOM 1722 N N . GLU A 1 215 ? 1.520 -6.584 4.169 1.00 94.62 215 GLU A N 1
ATOM 1723 C CA . GLU A 1 215 ? 1.623 -7.798 3.346 1.00 94.62 215 GLU A CA 1
ATOM 1724 C C . GLU A 1 215 ? 2.543 -7.581 2.133 1.00 94.62 215 GLU A C 1
ATOM 1726 O O . GLU A 1 215 ? 3.413 -8.410 1.854 1.00 94.62 215 GLU A O 1
ATOM 1731 N N . MET A 1 216 ? 2.430 -6.433 1.451 1.00 97.88 216 MET A N 1
ATOM 1732 C CA . MET A 1 216 ? 3.349 -6.058 0.370 1.00 97.88 216 MET A CA 1
ATOM 1733 C C . MET A 1 216 ? 4.797 -6.016 0.860 1.00 97.88 216 MET A C 1
ATOM 1735 O O . MET A 1 216 ? 5.669 -6.567 0.194 1.00 97.88 216 MET A O 1
ATOM 1739 N N . ILE A 1 217 ? 5.056 -5.411 2.024 1.00 97.06 217 ILE A N 1
ATOM 1740 C CA . ILE A 1 217 ? 6.396 -5.351 2.622 1.00 97.06 217 ILE A CA 1
ATOM 1741 C C . ILE A 1 217 ? 6.922 -6.758 2.885 1.00 97.06 217 ILE A C 1
ATOM 1743 O O . ILE A 1 217 ? 8.027 -7.059 2.453 1.00 97.06 217 ILE A O 1
ATOM 1747 N N . THR A 1 218 ? 6.140 -7.640 3.513 1.00 95.94 218 THR A N 1
ATOM 1748 C CA . THR A 1 218 ? 6.588 -9.017 3.792 1.00 95.94 218 THR A CA 1
ATOM 1749 C C . THR A 1 218 ? 6.925 -9.795 2.519 1.00 95.94 218 THR A C 1
ATOM 1751 O O . THR A 1 218 ? 7.962 -10.456 2.455 1.00 95.94 218 THR A O 1
ATOM 1754 N N . CYS A 1 219 ? 6.115 -9.653 1.465 1.00 98.12 219 CYS A N 1
ATOM 1755 C CA . CYS A 1 219 ? 6.386 -10.293 0.185 1.00 98.12 219 CYS A CA 1
ATOM 1756 C C . CYS A 1 219 ? 7.626 -9.709 -0.507 1.00 98.12 219 CYS A C 1
ATOM 1758 O O . CYS A 1 219 ? 8.436 -10.457 -1.057 1.00 98.12 219 CYS A O 1
ATOM 1760 N N . LEU A 1 220 ? 7.794 -8.383 -0.482 1.00 98.44 220 LEU A N 1
ATOM 1761 C CA . LEU A 1 220 ? 8.974 -7.714 -1.031 1.00 98.44 220 LEU A CA 1
ATOM 1762 C C . LEU A 1 220 ? 10.241 -8.080 -0.248 1.00 98.44 220 LEU A C 1
ATOM 1764 O O . LEU A 1 220 ? 11.279 -8.280 -0.875 1.00 98.44 220 LEU A O 1
ATOM 1768 N N . SER A 1 221 ? 10.163 -8.231 1.077 1.00 97.06 221 SER A N 1
ATOM 1769 C CA . SER A 1 221 ? 11.279 -8.700 1.904 1.00 97.06 221 SER A CA 1
ATOM 1770 C C . SER A 1 221 ? 11.775 -10.058 1.432 1.00 97.06 221 SER A C 1
ATOM 1772 O O . SER A 1 221 ? 12.952 -10.184 1.120 1.00 97.06 221 SER A O 1
ATOM 1774 N N . THR A 1 222 ? 10.886 -11.038 1.240 1.00 97.56 222 THR A N 1
ATOM 1775 C CA . THR A 1 222 ? 11.275 -12.357 0.713 1.00 97.56 222 THR A CA 1
ATOM 1776 C C . THR A 1 222 ? 11.948 -12.265 -0.659 1.00 97.56 222 THR A C 1
ATOM 1778 O O . THR A 1 222 ? 12.967 -12.916 -0.894 1.00 97.56 222 THR A O 1
ATOM 1781 N N . ILE A 1 223 ? 11.428 -11.421 -1.559 1.00 98.31 223 ILE A N 1
ATOM 1782 C CA . ILE A 1 223 ? 12.026 -11.211 -2.885 1.00 98.31 223 ILE A CA 1
ATOM 1783 C C . ILE A 1 223 ? 13.443 -10.638 -2.755 1.00 98.31 223 ILE A C 1
ATOM 1785 O O . ILE A 1 223 ? 14.382 -11.177 -3.348 1.00 98.31 223 ILE A O 1
ATOM 1789 N N . TYR A 1 224 ? 13.607 -9.545 -2.005 1.00 98.00 224 TYR A N 1
ATOM 1790 C CA . TYR A 1 224 ? 14.874 -8.818 -1.915 1.00 98.00 224 TYR A CA 1
ATOM 1791 C C . TYR A 1 224 ? 15.898 -9.476 -0.990 1.00 98.00 224 TYR A C 1
ATOM 1793 O O . TYR A 1 224 ? 17.088 -9.272 -1.205 1.00 98.00 224 TYR A O 1
ATOM 1801 N N . GLU A 1 225 ? 15.490 -10.300 -0.028 1.00 95.25 225 GLU A N 1
ATOM 1802 C CA . GLU A 1 225 ? 16.395 -11.152 0.750 1.00 95.25 225 GLU A CA 1
ATOM 1803 C C . GLU A 1 225 ? 17.106 -12.156 -0.159 1.00 95.25 225 GLU A C 1
ATOM 1805 O O . GLU A 1 225 ? 18.334 -12.240 -0.127 1.00 95.25 225 GLU A O 1
ATOM 1810 N N . SER A 1 226 ? 16.364 -12.840 -1.041 1.00 95.00 226 SER A N 1
ATOM 1811 C CA . SER A 1 226 ? 16.956 -13.743 -2.038 1.00 95.00 226 SER A CA 1
ATOM 1812 C C . SER A 1 226 ? 17.942 -13.004 -2.949 1.00 95.00 226 SER A C 1
ATOM 1814 O O . SER A 1 226 ? 19.047 -13.488 -3.182 1.00 95.00 226 SER A O 1
ATOM 1816 N N . VAL A 1 227 ? 17.586 -11.808 -3.437 1.00 96.06 227 VAL A N 1
ATOM 1817 C CA . VAL A 1 227 ? 18.487 -11.024 -4.305 1.00 96.06 227 VAL A CA 1
ATOM 1818 C C . VAL A 1 227 ? 19.701 -10.497 -3.534 1.00 96.06 227 VAL A C 1
ATOM 1820 O O . VAL A 1 227 ? 20.806 -10.480 -4.069 1.00 96.06 227 VAL A O 1
ATOM 1823 N N . SER A 1 228 ? 19.529 -10.076 -2.281 1.00 95.12 228 SER A N 1
ATOM 1824 C CA . SER A 1 228 ? 20.623 -9.579 -1.441 1.00 95.12 228 SER A CA 1
ATOM 1825 C C . SER A 1 228 ? 21.631 -10.683 -1.116 1.00 95.12 228 SER A C 1
ATOM 1827 O O . SER A 1 228 ? 22.830 -10.421 -1.127 1.00 95.12 228 SER A O 1
ATOM 1829 N N . GLN A 1 229 ? 21.183 -11.929 -0.933 1.00 93.31 229 GLN A N 1
ATOM 1830 C CA . GLN A 1 229 ? 22.080 -13.080 -0.778 1.00 93.31 229 GLN A CA 1
ATOM 1831 C C . GLN A 1 229 ? 22.919 -13.344 -2.038 1.00 93.31 229 GLN A C 1
ATOM 1833 O O . GLN A 1 229 ? 24.109 -13.639 -1.934 1.00 93.31 229 GLN A O 1
ATOM 1838 N N . GLU A 1 230 ? 22.331 -13.199 -3.228 1.00 93.44 230 GLU A N 1
ATOM 1839 C CA . GLU A 1 230 ? 23.043 -13.353 -4.506 1.00 93.44 230 GLU A CA 1
ATOM 1840 C C . GLU A 1 230 ? 23.970 -12.160 -4.820 1.00 93.44 230 GLU A C 1
ATOM 1842 O O . GLU A 1 230 ? 25.012 -12.316 -5.464 1.00 93.44 230 GLU A O 1
ATOM 1847 N N . HIS A 1 231 ? 23.608 -10.957 -4.362 1.00 92.81 231 HIS A N 1
ATOM 1848 C CA . HIS A 1 231 ? 24.272 -9.693 -4.697 1.00 92.81 231 HIS A CA 1
ATOM 1849 C C . HIS A 1 231 ? 24.488 -8.769 -3.473 1.00 92.81 231 HIS A C 1
ATOM 1851 O O . HIS A 1 231 ? 24.024 -7.620 -3.471 1.00 92.81 231 HIS A O 1
ATOM 1857 N N . PRO A 1 232 ? 25.256 -9.199 -2.452 1.00 88.31 232 PRO A N 1
ATOM 1858 C CA . PRO A 1 232 ? 25.309 -8.534 -1.141 1.00 88.31 232 PRO A CA 1
ATOM 1859 C C . PRO A 1 232 ? 25.884 -7.113 -1.177 1.00 88.31 232 PRO A C 1
ATOM 1861 O O . PRO A 1 232 ? 25.454 -6.246 -0.423 1.00 88.31 232 PRO A O 1
ATOM 1864 N N . ASN A 1 233 ? 26.820 -6.840 -2.089 1.00 89.69 233 ASN A N 1
ATOM 1865 C CA . ASN A 1 233 ? 27.459 -5.523 -2.205 1.00 89.69 233 ASN A CA 1
ATOM 1866 C C . ASN A 1 233 ? 26.647 -4.518 -3.041 1.00 89.69 233 ASN A C 1
ATOM 1868 O O . ASN A 1 233 ? 26.990 -3.339 -3.076 1.00 89.69 233 ASN A O 1
ATOM 1872 N N . LEU A 1 234 ? 25.612 -4.979 -3.752 1.00 88.75 234 LEU A N 1
ATOM 1873 C CA . LEU A 1 234 ? 24.810 -4.146 -4.653 1.00 88.75 234 LEU A CA 1
ATOM 1874 C C . LEU A 1 234 ? 23.439 -3.813 -4.064 1.00 88.75 234 LEU A C 1
ATOM 1876 O O . LEU A 1 234 ? 22.917 -2.730 -4.317 1.00 88.75 234 LEU A O 1
ATOM 1880 N N . VAL A 1 235 ? 22.857 -4.728 -3.284 1.00 92.56 235 VAL A N 1
ATOM 1881 C CA . VAL A 1 235 ? 21.467 -4.627 -2.832 1.00 92.56 235 VAL A CA 1
ATOM 1882 C C . VAL A 1 235 ? 21.400 -4.342 -1.340 1.00 92.56 235 VAL A C 1
ATOM 1884 O O . VAL A 1 235 ? 21.583 -5.224 -0.502 1.00 92.56 235 VAL A O 1
ATOM 1887 N N . LYS A 1 236 ? 21.051 -3.096 -1.014 1.00 93.38 236 LYS A N 1
ATOM 1888 C CA . LYS A 1 236 ? 20.624 -2.699 0.330 1.00 93.38 236 LYS A CA 1
ATOM 1889 C C . LYS A 1 236 ? 19.140 -3.037 0.484 1.00 93.38 236 LYS A C 1
ATOM 1891 O O . LYS A 1 236 ? 18.293 -2.263 0.035 1.00 93.38 236 LYS A O 1
ATOM 1896 N N . ALA A 1 237 ? 18.830 -4.188 1.085 1.00 93.31 237 ALA A N 1
ATOM 1897 C CA . ALA A 1 237 ? 17.462 -4.713 1.133 1.00 93.31 237 ALA A CA 1
ATOM 1898 C C . ALA A 1 237 ? 16.422 -3.708 1.680 1.00 93.31 237 ALA A C 1
ATOM 1900 O O . ALA A 1 237 ? 15.441 -3.483 0.970 1.00 93.31 237 ALA A O 1
ATOM 1901 N N . PRO A 1 238 ? 16.630 -3.014 2.825 1.00 95.94 238 PRO A N 1
ATOM 1902 C CA . PRO A 1 238 ? 15.644 -2.054 3.336 1.00 95.94 238 PRO A CA 1
ATOM 1903 C C . PRO A 1 238 ? 15.310 -0.933 2.344 1.00 95.94 238 PRO A C 1
ATOM 1905 O O . PRO A 1 238 ? 14.141 -0.626 2.130 1.00 95.94 238 PRO A O 1
ATOM 1908 N N . LEU A 1 239 ? 16.324 -0.369 1.679 1.00 96.69 239 LEU A N 1
ATOM 1909 C CA . LEU A 1 239 ? 16.131 0.677 0.673 1.00 96.69 239 LEU A CA 1
ATOM 1910 C C . LEU A 1 239 ? 15.375 0.151 -0.555 1.00 96.69 239 LEU A C 1
ATOM 1912 O O . LEU A 1 239 ? 14.463 0.812 -1.041 1.00 96.69 239 LEU A O 1
ATOM 1916 N N . CYS A 1 240 ? 15.724 -1.037 -1.057 1.00 97.44 240 CYS A N 1
ATOM 1917 C CA . CYS A 1 240 ? 15.076 -1.594 -2.248 1.00 97.44 240 CYS A CA 1
ATOM 1918 C C . CYS A 1 240 ? 13.603 -1.938 -1.990 1.00 97.44 240 CYS A C 1
ATOM 1920 O O . CYS A 1 240 ? 12.755 -1.664 -2.839 1.00 97.44 240 CYS A O 1
ATOM 1922 N N . ILE A 1 241 ? 13.296 -2.484 -0.809 1.00 98.19 241 ILE A N 1
ATOM 1923 C CA . ILE A 1 241 ? 11.924 -2.782 -0.385 1.00 98.19 241 ILE A CA 1
ATOM 1924 C C . ILE A 1 241 ? 11.105 -1.492 -0.315 1.00 98.19 241 ILE A C 1
ATOM 1926 O O . ILE A 1 241 ? 10.027 -1.429 -0.905 1.00 98.19 241 ILE A O 1
ATOM 1930 N N . ASP A 1 242 ? 11.622 -0.455 0.349 1.00 98.00 242 ASP A N 1
ATOM 1931 C CA . ASP A 1 242 ? 10.875 0.788 0.557 1.00 98.00 242 ASP A CA 1
ATOM 1932 C C . ASP A 1 242 ? 10.689 1.573 -0.755 1.00 98.00 242 ASP A C 1
ATOM 1934 O O . ASP A 1 242 ? 9.596 2.066 -1.032 1.00 98.00 242 ASP A O 1
ATOM 1938 N N . LEU A 1 243 ? 11.700 1.597 -1.637 1.00 98.44 243 LEU A N 1
ATOM 1939 C CA . LEU A 1 243 ? 11.578 2.183 -2.979 1.00 98.44 243 LEU A CA 1
ATOM 1940 C C . LEU A 1 243 ? 10.600 1.416 -3.872 1.00 98.44 243 LEU A C 1
ATOM 1942 O O . LEU A 1 243 ? 9.811 2.037 -4.588 1.00 98.44 243 LEU A O 1
ATOM 1946 N N . CYS A 1 244 ? 10.627 0.081 -3.842 1.00 98.50 244 CYS A N 1
ATOM 1947 C CA . CYS A 1 244 ? 9.699 -0.731 -4.623 1.00 98.50 244 CYS A CA 1
ATOM 1948 C C . CYS A 1 244 ? 8.259 -0.581 -4.116 1.00 98.50 244 CYS A C 1
ATOM 1950 O O . CYS A 1 244 ? 7.337 -0.457 -4.922 1.00 98.50 244 CYS A O 1
ATOM 1952 N N . LEU A 1 245 ? 8.056 -0.534 -2.796 1.00 98.31 245 LEU A N 1
ATOM 1953 C CA . LEU A 1 245 ? 6.759 -0.234 -2.192 1.00 98.31 245 LEU A CA 1
ATOM 1954 C C . LEU A 1 245 ? 6.267 1.153 -2.621 1.00 98.31 245 LEU A C 1
ATOM 1956 O O . LEU A 1 245 ? 5.142 1.281 -3.101 1.00 98.31 245 LEU A O 1
ATOM 1960 N N . ASN A 1 246 ? 7.111 2.179 -2.491 1.00 97.69 246 ASN A N 1
ATOM 1961 C CA . ASN A 1 246 ? 6.765 3.550 -2.857 1.00 97.69 246 ASN A CA 1
ATOM 1962 C C . ASN A 1 246 ? 6.372 3.659 -4.341 1.00 97.69 246 ASN A C 1
ATOM 1964 O O . ASN A 1 246 ? 5.356 4.269 -4.672 1.00 97.69 246 ASN A O 1
ATOM 1968 N N . TRP A 1 247 ? 7.102 2.972 -5.224 1.00 97.88 247 TRP A N 1
ATOM 1969 C CA . TRP A 1 247 ? 6.768 2.858 -6.643 1.00 97.88 247 TRP A CA 1
ATOM 1970 C C . TRP A 1 247 ? 5.405 2.205 -6.894 1.00 97.88 247 TRP A C 1
ATOM 1972 O O . TRP A 1 247 ? 4.596 2.741 -7.650 1.00 97.88 247 TRP A O 1
ATOM 1982 N N . LEU A 1 248 ? 5.115 1.073 -6.250 1.00 98.19 248 LEU A N 1
ATOM 1983 C CA . LEU A 1 248 ? 3.844 0.362 -6.422 1.00 98.19 248 LEU A CA 1
ATOM 1984 C C . LEU A 1 248 ? 2.649 1.189 -5.930 1.00 98.19 248 LEU A C 1
ATOM 1986 O O . LEU A 1 248 ? 1.614 1.225 -6.598 1.00 98.19 248 LEU A O 1
ATOM 1990 N N . LEU A 1 249 ? 2.800 1.900 -4.810 1.00 96.88 249 LEU A N 1
ATOM 1991 C CA . LEU A 1 249 ? 1.774 2.811 -4.299 1.00 96.88 249 LEU A CA 1
ATOM 1992 C C . LEU A 1 249 ? 1.553 4.001 -5.247 1.00 96.88 249 LEU A C 1
ATOM 1994 O O . LEU A 1 249 ? 0.410 4.381 -5.494 1.00 96.88 249 LEU A O 1
ATOM 1998 N N . ASN A 1 250 ? 2.617 4.534 -5.854 1.00 95.50 250 ASN A N 1
ATOM 1999 C CA . ASN A 1 250 ? 2.522 5.593 -6.865 1.00 95.50 250 ASN A CA 1
ATOM 2000 C C . ASN A 1 250 ? 1.902 5.142 -8.189 1.00 95.50 250 ASN A C 1
ATOM 2002 O O . ASN A 1 250 ? 1.407 5.978 -8.943 1.00 95.50 250 ASN A O 1
ATOM 2006 N N . LEU A 1 251 ? 1.910 3.843 -8.487 1.00 95.38 251 LEU A N 1
ATOM 2007 C CA . LEU A 1 251 ? 1.220 3.299 -9.654 1.00 95.38 251 LEU A CA 1
ATOM 2008 C C . LEU A 1 251 ? -0.263 3.033 -9.389 1.00 95.38 251 LEU A C 1
ATOM 2010 O O . LEU A 1 251 ? -1.084 3.263 -10.277 1.00 95.38 251 LEU A O 1
ATOM 2014 N N . TYR A 1 252 ? -0.602 2.514 -8.205 1.00 96.44 252 TYR A N 1
ATOM 2015 C CA . TYR A 1 252 ? -1.890 1.844 -7.998 1.00 96.44 252 TYR A CA 1
ATOM 2016 C C . TYR A 1 252 ? -2.718 2.349 -6.804 1.00 96.44 252 TYR A C 1
ATOM 2018 O O . TYR A 1 252 ? -3.888 1.987 -6.715 1.00 96.44 252 TYR A O 1
ATOM 2026 N N . ASP A 1 253 ? -2.176 3.207 -5.932 1.00 93.75 253 ASP A N 1
ATOM 2027 C CA . ASP A 1 253 ? -2.874 3.789 -4.766 1.00 93.75 253 ASP A CA 1
ATOM 2028 C C . ASP A 1 253 ? -2.790 5.333 -4.752 1.00 93.75 253 ASP A C 1
ATOM 2030 O O . ASP A 1 253 ? -2.555 5.980 -3.730 1.00 93.75 253 ASP A O 1
ATOM 2034 N N . THR A 1 254 ? -2.951 5.957 -5.923 1.00 82.81 254 THR A N 1
ATOM 2035 C CA . THR A 1 254 ? -2.657 7.388 -6.131 1.00 82.81 254 THR A CA 1
ATOM 2036 C C . THR A 1 254 ? -3.706 8.353 -5.585 1.00 82.81 254 THR A C 1
ATOM 2038 O O . THR A 1 254 ? -3.372 9.485 -5.253 1.00 82.81 254 THR A O 1
ATOM 2041 N N . ALA A 1 255 ? -4.985 7.967 -5.559 1.00 69.00 255 ALA A N 1
ATOM 2042 C CA . ALA A 1 255 ? -6.083 8.911 -5.314 1.00 69.00 255 ALA A CA 1
ATOM 2043 C C . ALA A 1 255 ? -6.363 9.150 -3.825 1.00 69.00 255 ALA A C 1
ATOM 2045 O O . ALA A 1 255 ? -6.763 10.242 -3.433 1.00 69.00 255 ALA A O 1
ATOM 2046 N N . THR A 1 256 ? -6.178 8.121 -3.004 1.00 73.31 256 THR A N 1
ATOM 2047 C CA . THR A 1 256 ? -6.661 8.102 -1.617 1.00 73.31 256 THR A CA 1
ATOM 2048 C C . THR A 1 256 ? -5.618 7.603 -0.626 1.00 73.31 256 THR A C 1
ATOM 2050 O O . THR A 1 256 ? -5.892 7.665 0.570 1.00 73.31 256 THR A O 1
ATOM 2053 N N . ARG A 1 257 ? -4.452 7.118 -1.103 1.00 85.88 257 ARG A N 1
ATOM 2054 C CA . ARG A 1 257 ? -3.402 6.478 -0.290 1.00 85.88 257 ARG A CA 1
ATOM 2055 C C . ARG A 1 257 ? -4.032 5.579 0.774 1.00 85.88 257 ARG A C 1
ATOM 2057 O O . ARG A 1 257 ? -3.867 5.795 1.969 1.00 85.88 257 ARG A O 1
ATOM 2064 N N . THR A 1 258 ? -4.859 4.631 0.342 1.00 88.19 258 THR A N 1
ATOM 2065 C CA . THR A 1 258 ? -5.618 3.768 1.257 1.00 88.19 258 THR A CA 1
ATOM 2066 C C . THR A 1 258 ? -4.724 2.786 2.009 1.00 88.19 258 THR A C 1
ATOM 2068 O O . THR A 1 258 ? -5.114 2.321 3.076 1.00 88.19 258 THR A O 1
ATOM 2071 N N . GLY A 1 259 ? -3.546 2.471 1.461 1.00 89.19 259 GLY A N 1
ATOM 2072 C CA . GLY A 1 259 ? -2.679 1.400 1.943 1.00 89.19 259 GLY A CA 1
ATOM 2073 C C . GLY A 1 259 ? -3.024 0.026 1.373 1.00 89.19 259 GLY A C 1
ATOM 2074 O O . GLY A 1 259 ? -2.492 -0.971 1.859 1.00 89.19 259 GLY A O 1
ATOM 2075 N N . TYR A 1 260 ? -3.880 -0.032 0.350 1.00 94.69 260 TYR A N 1
ATOM 2076 C CA . TYR A 1 260 ? -4.306 -1.262 -0.309 1.00 94.69 260 TYR A CA 1
ATOM 2077 C C . TYR A 1 260 ? -4.241 -1.130 -1.830 1.00 94.69 260 TYR A C 1
ATOM 2079 O O . TYR A 1 260 ? -4.658 -0.123 -2.398 1.00 94.69 260 TYR A O 1
ATOM 2087 N N . ILE A 1 261 ? -3.784 -2.189 -2.500 1.00 96.69 261 ILE A N 1
ATOM 2088 C CA . ILE A 1 261 ? -3.862 -2.335 -3.963 1.00 96.69 261 ILE A CA 1
ATOM 2089 C C . ILE A 1 261 ? -4.380 -3.729 -4.319 1.00 96.69 261 ILE A C 1
ATOM 2091 O O . ILE A 1 261 ? -4.364 -4.628 -3.485 1.00 96.69 261 ILE A O 1
ATOM 2095 N N . ARG A 1 262 ? -4.838 -3.951 -5.556 1.00 97.00 262 ARG A N 1
ATOM 2096 C CA . ARG A 1 262 ? -5.208 -5.307 -6.000 1.00 97.00 262 ARG A CA 1
ATOM 2097 C C . ARG A 1 262 ? -3.973 -6.201 -6.088 1.00 97.00 262 ARG A C 1
ATOM 2099 O O . ARG A 1 262 ? -2.926 -5.767 -6.574 1.00 97.00 262 ARG A O 1
ATOM 2106 N N . ILE A 1 263 ? -4.122 -7.475 -5.726 1.00 98.38 263 ILE A N 1
ATOM 2107 C CA . ILE A 1 263 ? -3.065 -8.487 -5.882 1.00 98.38 263 ILE A CA 1
ATOM 2108 C C . ILE A 1 263 ? -2.648 -8.615 -7.352 1.00 98.38 263 ILE A C 1
ATOM 2110 O O . ILE A 1 263 ? -1.458 -8.766 -7.635 1.00 98.38 263 ILE A O 1
ATOM 2114 N N . LEU A 1 264 ? -3.592 -8.501 -8.297 1.00 98.06 264 LEU A N 1
ATOM 2115 C CA . LEU A 1 264 ? -3.263 -8.428 -9.724 1.00 98.06 264 LEU A CA 1
ATOM 2116 C C . LEU A 1 264 ? -2.256 -7.304 -10.008 1.00 98.06 264 LEU A C 1
ATOM 2118 O O . LEU A 1 264 ? -1.197 -7.562 -10.576 1.00 98.06 264 LEU A O 1
ATOM 2122 N N . SER A 1 265 ? -2.553 -6.083 -9.562 1.00 98.25 265 SER A N 1
ATOM 2123 C CA . SER A 1 265 ? -1.732 -4.897 -9.819 1.00 98.25 265 SER A CA 1
ATOM 2124 C C . SER A 1 265 ? -0.349 -5.004 -9.170 1.00 98.25 265 SER A C 1
ATOM 2126 O O . SER A 1 265 ? 0.653 -4.680 -9.810 1.00 98.25 265 SER A O 1
ATOM 2128 N N . PHE A 1 266 ? -0.271 -5.553 -7.952 1.00 98.62 266 PHE A N 1
ATOM 2129 C CA . PHE A 1 266 ? 0.995 -5.865 -7.278 1.00 98.62 266 PHE A CA 1
ATOM 2130 C C . PHE A 1 266 ? 1.886 -6.783 -8.133 1.00 98.62 266 PHE A C 1
ATOM 2132 O O . PHE A 1 266 ? 3.032 -6.445 -8.440 1.00 98.62 266 PHE A O 1
ATOM 2139 N N . LYS A 1 267 ? 1.335 -7.910 -8.606 1.00 98.50 267 LYS A N 1
ATOM 2140 C CA . LYS A 1 267 ? 2.062 -8.863 -9.461 1.00 98.50 267 LYS A CA 1
ATOM 2141 C C . LYS A 1 267 ? 2.463 -8.248 -10.798 1.00 98.50 267 LYS A C 1
ATOM 2143 O O . LYS A 1 267 ? 3.596 -8.436 -11.232 1.00 98.50 267 LYS A O 1
ATOM 2148 N N . VAL A 1 268 ? 1.556 -7.517 -11.449 1.00 98.38 268 VAL A N 1
ATOM 2149 C CA . VAL A 1 268 ? 1.811 -6.858 -12.740 1.00 98.38 268 VAL A CA 1
ATOM 2150 C C . VAL A 1 268 ? 2.957 -5.851 -12.611 1.00 98.38 268 VAL A C 1
ATOM 2152 O O . VAL A 1 268 ? 3.894 -5.895 -13.409 1.00 98.38 268 VAL A O 1
ATOM 2155 N N . GLY A 1 269 ? 2.930 -4.995 -11.583 1.00 97.75 269 GLY A N 1
ATOM 2156 C CA . GLY A 1 269 ? 3.962 -3.982 -11.341 1.00 97.75 269 GLY A CA 1
ATOM 2157 C C . GLY A 1 269 ? 5.366 -4.567 -11.163 1.00 97.75 269 GLY A C 1
ATOM 2158 O O . GLY A 1 269 ? 6.326 -4.024 -11.708 1.00 97.75 269 GLY A O 1
ATOM 2159 N N . ILE A 1 270 ? 5.479 -5.704 -10.472 1.00 98.44 270 ILE A N 1
ATOM 2160 C CA . ILE A 1 270 ? 6.759 -6.398 -10.273 1.00 98.44 270 ILE A CA 1
ATOM 2161 C C . ILE A 1 270 ? 7.183 -7.142 -11.545 1.00 98.44 270 ILE A C 1
ATOM 2163 O O . ILE A 1 270 ? 8.313 -6.989 -12.005 1.00 98.44 270 ILE A O 1
ATOM 2167 N N . ILE A 1 271 ? 6.295 -7.934 -12.153 1.00 98.44 271 ILE A N 1
ATOM 2168 C CA . ILE A 1 271 ? 6.657 -8.823 -13.269 1.00 98.44 271 ILE A CA 1
ATOM 2169 C C . ILE A 1 271 ? 7.038 -8.053 -14.532 1.00 98.44 271 ILE A C 1
ATOM 2171 O O . ILE A 1 271 ? 7.969 -8.460 -15.235 1.00 98.44 271 ILE A O 1
ATOM 2175 N N . LEU A 1 272 ? 6.387 -6.921 -14.813 1.00 97.62 272 LEU A N 1
ATOM 2176 C CA . LEU A 1 272 ? 6.768 -6.076 -15.948 1.00 97.62 272 LEU A CA 1
ATOM 2177 C C . LEU A 1 272 ? 8.240 -5.648 -15.852 1.00 97.62 272 LEU A C 1
ATOM 2179 O O . LEU A 1 272 ? 8.975 -5.715 -16.842 1.00 97.62 272 LEU A O 1
ATOM 2183 N N . LEU A 1 273 ? 8.692 -5.304 -14.645 1.00 97.88 273 LEU A N 1
ATOM 2184 C CA . LEU A 1 273 ? 10.022 -4.759 -14.385 1.00 97.88 273 LEU A CA 1
ATOM 2185 C C . LEU A 1 273 ? 11.051 -5.804 -13.932 1.00 97.88 273 LEU A C 1
ATOM 2187 O O . LEU A 1 273 ? 12.237 -5.501 -13.917 1.00 97.88 273 LEU A O 1
ATOM 2191 N N . CYS A 1 274 ? 10.659 -7.032 -13.605 1.00 98.19 274 CYS A N 1
ATOM 2192 C CA . CYS A 1 274 ? 11.614 -8.055 -13.174 1.00 98.19 274 CYS A CA 1
ATOM 2193 C C . CYS A 1 274 ? 12.563 -8.504 -14.313 1.00 98.19 274 CYS A C 1
ATOM 2195 O O . CYS A 1 274 ? 12.361 -8.192 -15.490 1.00 98.19 274 CYS A O 1
ATOM 2197 N N . LYS A 1 275 ? 13.604 -9.272 -14.008 1.00 97.62 275 LYS A N 1
ATOM 2198 C CA . LYS A 1 275 ? 14.459 -9.963 -14.982 1.00 97.62 275 LYS A CA 1
ATOM 2199 C C . LYS A 1 275 ? 13.761 -11.209 -15.537 1.00 97.62 275 LYS A C 1
ATOM 2201 O O . LYS A 1 275 ? 13.445 -12.144 -14.802 1.00 97.62 275 LYS A O 1
ATOM 2206 N N . GLY A 1 276 ? 13.582 -11.260 -16.855 1.00 96.12 276 GLY A N 1
ATOM 2207 C CA . GLY A 1 276 ? 13.020 -12.421 -17.550 1.00 96.12 276 GLY A CA 1
ATOM 2208 C C . GLY A 1 276 ? 12.807 -12.164 -19.038 1.00 96.12 276 GLY A C 1
ATOM 2209 O O . GLY A 1 276 ? 12.831 -11.010 -19.475 1.00 96.12 276 GLY A O 1
ATOM 2210 N N . ASN A 1 277 ? 12.591 -13.235 -19.803 1.00 96.50 277 ASN A N 1
ATOM 2211 C CA . ASN A 1 277 ? 12.261 -13.131 -21.222 1.00 96.50 277 ASN A CA 1
ATOM 2212 C C . ASN A 1 277 ? 10.902 -12.458 -21.405 1.00 96.50 277 ASN A C 1
ATOM 2214 O O . ASN A 1 277 ? 9.965 -12.701 -20.643 1.00 96.50 277 ASN A O 1
ATOM 2218 N N . LEU A 1 278 ? 10.780 -11.646 -22.453 1.00 95.44 278 LEU A N 1
ATOM 2219 C CA . LEU A 1 278 ? 9.554 -10.903 -22.726 1.00 95.44 278 LEU A CA 1
ATOM 2220 C C . LEU A 1 278 ? 8.353 -11.834 -22.963 1.00 95.44 278 LEU A C 1
ATOM 2222 O O . LEU A 1 278 ? 7.275 -11.602 -22.420 1.00 95.44 278 LEU A O 1
ATOM 2226 N N . GLU A 1 279 ? 8.556 -12.924 -23.707 1.00 97.25 279 GLU A N 1
ATOM 2227 C CA . GLU A 1 279 ? 7.515 -13.924 -23.960 1.00 97.25 279 GLU A CA 1
ATOM 2228 C C . GLU A 1 279 ? 7.021 -14.583 -22.664 1.00 97.25 279 GLU A C 1
ATOM 2230 O O . GLU A 1 279 ? 5.814 -14.697 -22.448 1.00 97.25 279 GLU A O 1
ATOM 2235 N N . ASP A 1 280 ? 7.936 -14.963 -21.768 1.00 97.94 280 ASP A N 1
ATOM 2236 C CA . ASP A 1 280 ? 7.583 -15.597 -20.495 1.00 97.94 280 ASP A CA 1
ATOM 2237 C C . ASP A 1 280 ? 6.801 -14.638 -19.593 1.00 97.94 280 ASP A C 1
ATOM 2239 O O . ASP A 1 280 ? 5.801 -15.036 -18.987 1.00 97.94 280 ASP A O 1
ATOM 2243 N N . LYS A 1 281 ? 7.192 -13.356 -19.562 1.00 97.88 281 LYS A N 1
ATOM 2244 C CA . LYS A 1 281 ? 6.445 -12.305 -18.860 1.00 97.88 281 LYS A CA 1
ATOM 2245 C C . LYS A 1 281 ? 5.033 -12.168 -19.407 1.00 97.88 281 LYS A C 1
ATOM 2247 O O . LYS A 1 281 ? 4.087 -12.203 -18.626 1.00 97.88 281 LYS A O 1
ATOM 2252 N N . PHE A 1 282 ? 4.867 -12.058 -20.724 1.00 97.25 282 PHE A N 1
ATOM 2253 C CA . PHE A 1 282 ? 3.540 -11.947 -21.330 1.00 97.25 282 PHE A CA 1
ATOM 2254 C C . PHE A 1 282 ? 2.678 -13.177 -21.070 1.00 97.25 282 PHE A C 1
ATOM 2256 O O . PHE A 1 282 ? 1.515 -13.041 -20.695 1.00 97.25 282 PHE A O 1
ATOM 2263 N N . ARG A 1 283 ? 3.256 -14.376 -21.182 1.00 97.25 283 ARG A N 1
ATOM 2264 C CA . ARG A 1 283 ? 2.560 -15.627 -20.879 1.00 97.25 283 ARG A CA 1
ATOM 2265 C C . ARG A 1 283 ? 2.103 -15.670 -19.423 1.00 97.25 283 ARG A C 1
ATOM 2267 O O . ARG A 1 283 ? 0.973 -16.068 -19.154 1.00 97.25 283 ARG A O 1
ATOM 2274 N N . TYR A 1 284 ? 2.957 -15.260 -18.487 1.00 97.69 284 TYR A N 1
ATOM 2275 C CA . TYR A 1 284 ? 2.595 -15.193 -17.074 1.00 97.69 284 TYR A CA 1
ATOM 2276 C C . TYR A 1 284 ? 1.493 -14.160 -16.813 1.00 97.69 284 TYR A C 1
ATOM 2278 O O . TYR A 1 284 ? 0.492 -14.491 -16.187 1.00 97.69 284 TYR A O 1
ATOM 2286 N N . LEU A 1 285 ? 1.639 -12.936 -17.327 1.00 97.69 285 LEU A N 1
ATOM 2287 C CA . LEU A 1 285 ? 0.657 -11.862 -17.152 1.00 97.69 285 LEU A CA 1
ATOM 2288 C C . LEU A 1 285 ? -0.713 -12.244 -17.721 1.00 97.69 285 LEU A C 1
ATOM 2290 O O . LEU A 1 285 ? -1.727 -12.027 -17.066 1.00 97.69 285 LEU A O 1
ATOM 2294 N N . PHE A 1 286 ? -0.747 -12.881 -18.893 1.00 96.94 286 PHE A N 1
ATOM 2295 C CA . PHE A 1 286 ? -1.986 -13.394 -19.472 1.00 96.94 286 PHE A CA 1
ATOM 2296 C C . PHE A 1 286 ? -2.614 -14.487 -18.595 1.00 96.94 286 PHE A C 1
ATOM 2298 O O . PHE A 1 286 ? -3.812 -14.456 -18.334 1.00 96.94 286 PHE A O 1
ATOM 2305 N N . ARG A 1 287 ? -1.812 -15.412 -18.049 1.00 96.00 287 ARG A N 1
ATOM 2306 C CA . ARG A 1 287 ? -2.304 -16.439 -17.110 1.00 96.00 287 ARG A CA 1
ATOM 2307 C C . ARG A 1 287 ? -2.903 -15.862 -15.827 1.00 96.00 287 ARG A C 1
ATOM 2309 O O . ARG A 1 287 ? -3.710 -16.540 -15.206 1.00 96.00 287 ARG A O 1
ATOM 2316 N N . LEU A 1 288 ? -2.525 -14.651 -15.409 1.00 95.94 288 LEU A N 1
ATOM 2317 C CA . LEU A 1 288 ? -3.137 -14.013 -14.238 1.00 95.94 288 LEU A CA 1
ATOM 2318 C C . LEU A 1 288 ? -4.601 -13.624 -14.471 1.00 95.94 288 LEU A C 1
ATOM 2320 O O . LEU A 1 288 ? -5.349 -13.520 -13.501 1.00 95.94 288 LEU A O 1
ATOM 2324 N N . ILE A 1 289 ? -4.990 -13.383 -15.723 1.00 95.62 289 ILE A N 1
ATOM 2325 C CA . ILE A 1 289 ? -6.343 -12.947 -16.083 1.00 95.62 289 ILE A CA 1
ATOM 2326 C C . ILE A 1 289 ? -7.148 -14.013 -16.824 1.00 95.62 289 ILE A C 1
ATOM 2328 O O . ILE A 1 289 ? -8.356 -13.856 -16.942 1.00 95.62 289 ILE A O 1
ATOM 2332 N N . ALA A 1 290 ? -6.496 -15.057 -17.337 1.00 94.06 290 ALA A N 1
ATOM 2333 C CA . ALA A 1 290 ? -7.157 -16.117 -18.081 1.00 94.06 290 ALA A CA 1
ATOM 2334 C C . ALA A 1 290 ? -8.101 -16.939 -17.188 1.00 94.06 290 ALA A C 1
ATOM 2336 O O . ALA A 1 290 ? -7.846 -17.155 -16.002 1.00 94.06 290 ALA A O 1
ATOM 2337 N N . ASP A 1 291 ? -9.189 -17.411 -17.783 1.00 89.62 291 ASP A N 1
ATOM 2338 C CA . ASP A 1 291 ? -10.150 -18.317 -17.171 1.00 89.62 291 ASP A CA 1
ATOM 2339 C C . ASP A 1 291 ? -9.619 -19.764 -17.081 1.00 89.62 291 ASP A C 1
ATOM 2341 O O . ASP A 1 291 ? -8.497 -20.085 -17.489 1.00 89.62 291 ASP A O 1
ATOM 2345 N N . GLY A 1 292 ? -10.447 -20.673 -16.554 1.00 86.56 292 GLY A N 1
ATOM 2346 C CA . GLY A 1 292 ? -10.107 -22.097 -16.438 1.00 86.56 292 GLY A CA 1
ATOM 2347 C C . GLY A 1 292 ? -9.851 -22.805 -17.776 1.00 86.56 292 GLY A C 1
ATOM 2348 O O . GLY A 1 292 ? -9.245 -23.874 -17.782 1.00 86.56 292 GLY A O 1
ATOM 2349 N N . ASN A 1 293 ? -10.257 -22.204 -18.899 1.00 89.00 293 ASN A N 1
ATOM 2350 C CA . ASN A 1 293 ? -10.023 -22.710 -20.251 1.00 89.00 293 ASN A CA 1
ATOM 2351 C C . ASN A 1 293 ? -8.774 -22.086 -20.899 1.00 89.00 293 ASN A C 1
ATOM 2353 O O . ASN A 1 293 ? -8.478 -22.362 -22.062 1.00 89.00 293 ASN A O 1
ATOM 2357 N N . GLY A 1 294 ? -8.042 -21.232 -20.176 1.00 90.88 294 GLY A N 1
ATOM 2358 C CA . GLY A 1 294 ? -6.875 -20.528 -20.697 1.00 90.88 294 GLY A CA 1
ATOM 2359 C C . GLY A 1 294 ? -7.222 -19.415 -21.687 1.00 90.88 294 GLY A C 1
ATOM 2360 O O . GLY A 1 294 ? -6.363 -19.030 -22.478 1.00 90.88 294 GLY A O 1
ATOM 2361 N N . SER A 1 295 ? -8.455 -18.907 -21.663 1.00 92.88 295 SER A N 1
ATOM 2362 C CA . SER A 1 295 ? -8.923 -17.795 -22.496 1.00 92.88 295 SER A CA 1
ATOM 2363 C C . SER A 1 295 ? -9.152 -16.543 -21.651 1.00 92.88 295 SER A C 1
ATOM 2365 O O . SER A 1 295 ? -9.389 -16.636 -20.452 1.00 92.88 295 SER A O 1
ATOM 2367 N N . ALA A 1 296 ? -9.069 -15.360 -22.258 1.00 93.94 296 ALA A N 1
ATOM 2368 C CA . ALA A 1 296 ? -9.388 -14.103 -21.585 1.00 93.94 296 ALA A CA 1
ATOM 2369 C C . ALA A 1 296 ? -10.416 -13.319 -22.404 1.00 93.94 296 ALA A C 1
ATOM 2371 O O . ALA A 1 296 ? -10.253 -13.159 -23.617 1.00 93.94 296 ALA A O 1
ATOM 2372 N N . ASP A 1 297 ? -11.462 -12.833 -21.745 1.00 93.75 297 ASP A N 1
ATOM 2373 C CA . ASP A 1 297 ? -12.450 -11.944 -22.342 1.00 93.75 297 ASP A CA 1
ATOM 2374 C C . ASP A 1 297 ? -11.956 -10.484 -22.398 1.00 93.75 297 ASP A C 1
ATOM 2376 O O . ASP A 1 297 ? -10.872 -10.124 -21.924 1.00 93.75 297 ASP A O 1
ATOM 2380 N N . GLU A 1 298 ? -12.760 -9.615 -23.012 1.00 94.94 298 GLU A N 1
ATOM 2381 C CA . GLU A 1 298 ? -12.439 -8.192 -23.160 1.00 94.94 298 GLU A CA 1
ATOM 2382 C C . GLU A 1 298 ? -12.247 -7.489 -21.809 1.00 94.94 298 GLU A C 1
ATOM 2384 O O . GLU A 1 298 ? -11.378 -6.626 -21.672 1.00 94.94 298 GLU A O 1
ATOM 2389 N N . ARG A 1 299 ? -13.024 -7.876 -20.794 1.00 94.69 299 ARG A N 1
ATOM 2390 C CA . ARG A 1 299 ? -12.949 -7.283 -19.460 1.00 94.69 299 ARG A CA 1
ATOM 2391 C C . ARG A 1 299 ? -11.654 -7.691 -18.765 1.00 94.69 299 ARG A C 1
ATOM 2393 O O . ARG A 1 299 ? -10.966 -6.830 -18.223 1.00 94.69 299 ARG A O 1
ATOM 2400 N N . GLN A 1 300 ? -11.316 -8.975 -18.785 1.00 94.44 300 GLN A N 1
ATOM 2401 C CA . GLN A 1 300 ? -10.091 -9.541 -18.227 1.00 94.44 300 GLN A CA 1
ATOM 2402 C C . GLN A 1 300 ? -8.857 -8.902 -18.866 1.00 94.44 300 GLN A C 1
ATOM 2404 O O . GLN A 1 300 ? -7.959 -8.438 -18.159 1.00 94.44 300 GLN A O 1
ATOM 2409 N N . LEU A 1 301 ? -8.845 -8.790 -20.197 1.00 95.88 301 LEU A N 1
ATOM 2410 C CA . LEU A 1 301 ? -7.776 -8.100 -20.912 1.00 95.88 301 LEU A CA 1
ATOM 2411 C C . LEU A 1 301 ? -7.728 -6.609 -20.553 1.00 95.88 301 LEU A C 1
ATOM 2413 O O . LEU A 1 301 ? -6.651 -6.069 -20.301 1.00 95.88 301 LEU A O 1
ATOM 2417 N N . GLY A 1 302 ? -8.888 -5.955 -20.465 1.00 95.69 302 GLY A N 1
ATOM 2418 C CA . GLY A 1 302 ? -9.012 -4.566 -20.034 1.00 95.69 302 GLY A CA 1
ATOM 2419 C C . GLY A 1 302 ? -8.417 -4.315 -18.645 1.00 95.69 302 GLY A C 1
ATOM 2420 O O . GLY A 1 302 ? -7.725 -3.316 -18.463 1.00 95.69 302 GLY A O 1
ATOM 2421 N N . LEU A 1 303 ? -8.610 -5.232 -17.688 1.00 94.12 303 LEU A N 1
ATOM 2422 C CA . LEU A 1 303 ? -8.024 -5.148 -16.343 1.00 94.12 303 LEU A CA 1
ATOM 2423 C C . LEU A 1 303 ? -6.492 -5.206 -16.373 1.00 94.12 303 LEU A C 1
ATOM 2425 O O . LEU A 1 303 ? -5.841 -4.408 -15.701 1.00 94.12 303 LEU A O 1
ATOM 2429 N N . LEU A 1 304 ? -5.914 -6.118 -17.160 1.00 96.31 304 LEU A N 1
ATOM 2430 C CA . LEU A 1 304 ? -4.460 -6.220 -17.298 1.00 96.31 304 LEU A CA 1
ATOM 2431 C C . LEU A 1 304 ? -3.874 -4.973 -17.965 1.00 96.31 304 LEU A C 1
ATOM 2433 O O . LEU A 1 304 ? -2.913 -4.394 -17.463 1.00 96.31 304 LEU A O 1
ATOM 2437 N N . LEU A 1 305 ? -4.467 -4.532 -19.077 1.00 96.62 305 LEU A N 1
ATOM 2438 C CA . LEU A 1 305 ? -4.002 -3.351 -19.807 1.00 96.62 305 LEU A CA 1
ATOM 2439 C C . LEU A 1 305 ? -4.133 -2.076 -18.972 1.00 96.62 305 LEU A C 1
ATOM 2441 O O . LEU A 1 305 ? -3.255 -1.213 -19.033 1.00 96.62 305 LEU A O 1
ATOM 2445 N N . HIS A 1 306 ? -5.194 -1.974 -18.169 1.00 95.38 306 HIS A N 1
ATOM 2446 C CA . HIS A 1 306 ? -5.351 -0.896 -17.203 1.00 95.38 306 HIS A CA 1
ATOM 2447 C C . HIS A 1 306 ? -4.186 -0.856 -16.209 1.00 95.38 306 HIS A C 1
ATOM 2449 O O . HIS A 1 306 ? -3.726 0.231 -15.874 1.00 95.38 306 HIS A O 1
ATOM 2455 N N . ASP A 1 307 ? -3.671 -1.998 -15.760 1.00 96.62 307 ASP A N 1
ATOM 2456 C CA . ASP A 1 307 ? -2.536 -2.017 -14.834 1.00 96.62 307 ASP A CA 1
ATOM 2457 C C . ASP A 1 307 ? -1.219 -1.712 -15.561 1.00 96.62 307 ASP A C 1
ATOM 2459 O O . ASP A 1 307 ? -0.437 -0.874 -15.112 1.00 96.62 307 ASP A O 1
ATOM 2463 N N . CYS A 1 308 ? -1.011 -2.281 -16.752 1.00 96.75 308 CYS A N 1
ATOM 2464 C CA . CYS A 1 308 ? 0.177 -2.014 -17.565 1.00 96.75 308 CYS A CA 1
ATOM 2465 C C . CYS A 1 308 ? 0.328 -0.530 -17.943 1.00 96.75 308 CYS A C 1
ATOM 2467 O O . CYS A 1 308 ? 1.447 -0.015 -17.968 1.00 96.75 308 CYS A O 1
ATOM 2469 N N . VAL A 1 309 ? -0.774 0.174 -18.235 1.00 95.56 309 VAL A N 1
ATOM 2470 C CA . VAL A 1 309 ? -0.728 1.578 -18.682 1.00 95.56 309 VAL A CA 1
ATOM 2471 C C . VAL A 1 309 ? -0.380 2.562 -17.557 1.00 95.56 309 VAL A C 1
ATOM 2473 O O . VAL A 1 309 ? -0.017 3.705 -17.843 1.00 95.56 309 VAL A O 1
ATOM 2476 N N . GLN A 1 310 ? -0.426 2.146 -16.286 1.00 95.12 310 GLN A N 1
ATOM 2477 C CA . GLN A 1 310 ? -0.077 3.040 -15.175 1.00 95.12 310 GLN A CA 1
ATOM 2478 C C . GLN A 1 310 ? 1.403 3.434 -15.194 1.00 95.12 310 GLN A C 1
ATOM 2480 O O . GLN A 1 310 ? 1.724 4.590 -14.931 1.00 95.12 310 GLN A O 1
ATOM 2485 N N . ILE A 1 311 ? 2.299 2.525 -15.598 1.00 94.62 311 ILE A N 1
ATOM 2486 C CA . ILE A 1 311 ? 3.741 2.807 -15.701 1.00 94.62 311 ILE A CA 1
ATOM 2487 C C . ILE A 1 311 ? 4.021 3.976 -16.660 1.00 94.62 311 ILE A C 1
ATOM 2489 O O . ILE A 1 311 ? 4.564 4.991 -16.220 1.00 94.62 311 ILE A O 1
ATOM 2493 N N . PRO A 1 312 ? 3.648 3.915 -17.957 1.00 93.56 312 PRO A N 1
ATOM 2494 C CA . PRO A 1 312 ? 3.890 5.031 -18.863 1.00 93.56 312 PRO A CA 1
ATOM 2495 C C . PRO A 1 312 ? 3.133 6.296 -18.446 1.00 93.56 312 PRO A C 1
ATOM 2497 O O . PRO A 1 312 ? 3.648 7.390 -18.668 1.00 93.56 312 PRO A O 1
ATOM 2500 N N . ARG A 1 313 ? 1.951 6.176 -17.826 1.00 92.31 313 ARG A N 1
ATOM 2501 C CA . ARG A 1 313 ? 1.186 7.328 -17.331 1.00 92.31 313 ARG A CA 1
ATOM 2502 C C . ARG A 1 313 ? 1.936 8.077 -16.229 1.00 92.31 313 ARG A C 1
ATOM 2504 O O . ARG A 1 313 ? 2.068 9.295 -16.324 1.00 92.31 313 ARG A O 1
ATOM 2511 N N . LEU A 1 314 ? 2.459 7.367 -15.231 1.00 91.44 314 LEU A N 1
ATOM 2512 C CA . LEU A 1 314 ? 3.234 7.959 -14.140 1.00 91.44 314 LEU A CA 1
ATOM 2513 C C . LEU A 1 314 ? 4.510 8.636 -14.668 1.00 91.44 314 LEU A C 1
ATOM 2515 O O . LEU A 1 314 ? 4.800 9.781 -14.331 1.00 91.44 314 LEU A O 1
ATOM 2519 N N . LEU A 1 315 ? 5.229 7.975 -15.579 1.00 90.31 315 LEU A N 1
ATOM 2520 C CA . LEU A 1 315 ? 6.489 8.485 -16.136 1.00 90.31 315 LEU A CA 1
ATOM 2521 C C . LEU A 1 315 ? 6.324 9.684 -17.086 1.00 90.31 315 LEU A C 1
ATOM 2523 O O . LEU A 1 315 ? 7.280 10.432 -17.307 1.00 90.31 315 LEU A O 1
ATOM 2527 N N . GLN A 1 316 ? 5.138 9.868 -17.670 1.00 81.62 316 GLN A N 1
ATOM 2528 C CA . GLN A 1 316 ? 4.811 11.057 -18.463 1.00 81.62 316 GLN A CA 1
ATOM 2529 C C . GLN A 1 316 ? 4.545 12.282 -17.582 1.00 81.62 316 GLN A C 1
ATOM 2531 O O . GLN A 1 316 ? 4.869 13.396 -17.985 1.00 81.62 316 GLN A O 1
ATOM 2536 N N . LEU A 1 317 ? 3.994 12.088 -16.381 1.00 65.50 317 LEU A N 1
ATOM 2537 C CA . LEU A 1 317 ? 3.748 13.170 -15.421 1.00 65.50 317 LEU A CA 1
ATOM 2538 C C . LEU A 1 317 ? 5.046 13.711 -14.799 1.00 65.50 317 LEU A C 1
ATOM 2540 O O . LEU A 1 317 ? 5.078 14.867 -14.395 1.00 65.50 317 LEU A O 1
ATOM 2544 N N . ALA A 1 318 ? 6.116 12.908 -14.792 1.00 55.03 318 ALA A N 1
ATOM 2545 C CA . ALA A 1 318 ? 7.457 13.290 -14.340 1.00 55.03 318 ALA A CA 1
ATOM 2546 C C . ALA A 1 318 ? 8.259 14.137 -15.359 1.00 55.03 318 ALA A C 1
ATOM 2548 O O . ALA A 1 318 ? 9.419 14.459 -15.126 1.00 55.03 318 ALA A O 1
ATOM 2549 N N . SER A 1 319 ? 7.689 14.492 -16.517 1.00 46.53 319 SER A N 1
ATOM 2550 C CA . SER A 1 319 ? 8.294 15.478 -17.426 1.00 46.53 319 SER A CA 1
ATOM 2551 C C . SER A 1 319 ? 7.783 16.884 -17.084 1.00 46.53 319 SER A C 1
ATOM 2553 O O . SER A 1 319 ? 6.563 17.060 -17.010 1.00 46.53 319 SER A O 1
ATOM 2555 N N . PRO A 1 320 ? 8.642 17.918 -16.945 1.00 40.84 320 PRO A N 1
ATOM 2556 C CA . PRO A 1 320 ? 8.165 19.293 -16.872 1.00 40.84 320 PRO A CA 1
ATOM 2557 C C . PRO A 1 320 ? 7.308 19.582 -18.108 1.00 40.84 320 PRO A C 1
ATOM 2559 O O . PRO A 1 320 ? 7.710 19.308 -19.242 1.00 40.84 320 PRO A O 1
ATOM 2562 N N . ARG A 1 321 ? 6.086 20.070 -17.868 1.00 39.12 321 ARG A N 1
ATOM 2563 C CA . ARG A 1 321 ? 5.084 20.359 -18.898 1.00 39.12 321 ARG A CA 1
ATOM 2564 C C . ARG A 1 321 ? 5.671 21.317 -19.937 1.00 39.12 321 ARG A C 1
ATOM 2566 O O . ARG A 1 321 ? 5.692 22.523 -19.719 1.00 39.12 321 ARG A O 1
ATOM 2573 N N . THR A 1 322 ? 6.080 20.806 -21.092 1.00 33.25 322 THR A N 1
ATOM 2574 C CA . THR A 1 322 ? 6.091 21.623 -22.305 1.00 33.25 322 THR A CA 1
ATOM 2575 C C . THR A 1 322 ? 4.645 21.713 -22.799 1.00 33.25 322 THR A C 1
ATOM 2577 O O . THR A 1 322 ? 3.964 20.686 -22.888 1.00 33.25 322 THR A O 1
ATOM 2580 N N . PRO A 1 323 ? 4.114 22.916 -23.074 1.00 26.97 323 PRO A N 1
ATOM 2581 C CA . PRO A 1 323 ? 2.775 23.060 -23.616 1.00 26.97 323 PRO A CA 1
ATOM 2582 C C . PRO A 1 323 ? 2.814 22.636 -25.085 1.00 26.97 323 PRO A C 1
ATOM 2584 O O . PRO A 1 323 ? 3.007 23.456 -25.977 1.00 26.97 323 PRO A O 1
ATOM 2587 N N . VAL A 1 324 ? 2.657 21.340 -25.350 1.00 32.69 324 VAL A N 1
ATOM 2588 C CA . VAL A 1 324 ? 2.353 20.875 -26.703 1.00 32.69 324 VAL A CA 1
ATOM 2589 C C . VAL A 1 324 ? 0.844 20.966 -26.864 1.00 32.69 324 VAL A C 1
ATOM 2591 O O . VAL A 1 324 ? 0.078 20.149 -26.351 1.00 32.69 324 VAL A O 1
ATOM 2594 N N . SER A 1 325 ? 0.418 22.034 -27.528 1.00 27.69 325 SER A N 1
ATOM 2595 C CA . SER A 1 325 ? -0.942 22.220 -28.004 1.00 27.69 325 SER A CA 1
ATOM 2596 C C . SER A 1 325 ? -1.379 21.008 -28.830 1.00 27.69 325 SER A C 1
ATOM 2598 O O . SER A 1 325 ? -0.787 20.677 -29.852 1.00 27.69 325 SER A O 1
ATOM 2600 N N . GLY A 1 326 ? -2.459 20.369 -28.381 1.00 31.28 326 GLY A N 1
ATOM 2601 C CA . GLY A 1 326 ? -3.231 19.432 -29.187 1.00 31.28 326 GLY A CA 1
ATOM 2602 C C . GLY A 1 326 ? -2.705 18.004 -29.197 1.00 31.28 326 GLY A C 1
ATOM 2603 O O . GLY A 1 326 ? -2.169 17.566 -30.200 1.00 31.28 326 GLY A O 1
ATOM 2604 N N . LEU A 1 327 ? -2.961 17.251 -28.126 1.00 27.95 327 LEU A N 1
ATOM 2605 C CA . LEU A 1 327 ? -3.206 15.804 -28.172 1.00 27.95 327 LEU A CA 1
ATOM 2606 C C . LEU A 1 327 ? -3.985 15.428 -26.907 1.00 27.95 327 LEU A C 1
ATOM 2608 O O . LEU A 1 327 ? -3.428 15.224 -25.832 1.00 27.95 327 LEU A O 1
ATOM 2612 N N . ALA A 1 328 ? -5.311 15.400 -27.039 1.00 25.66 328 ALA A N 1
ATOM 2613 C CA . ALA A 1 328 ? -6.192 14.832 -26.031 1.00 25.66 328 ALA A CA 1
ATOM 2614 C C . ALA A 1 328 ? -5.802 13.367 -25.780 1.00 25.66 328 ALA A C 1
ATOM 2616 O O . ALA A 1 328 ? -5.563 12.611 -26.725 1.00 25.66 328 ALA A O 1
ATOM 2617 N N . ALA A 1 329 ? -5.747 12.983 -24.504 1.00 27.05 329 ALA A N 1
ATOM 2618 C CA . ALA A 1 329 ? -5.518 11.617 -24.058 1.00 27.05 329 ALA A CA 1
ATOM 2619 C C . ALA A 1 329 ? -6.499 10.655 -24.756 1.00 27.05 329 ALA A C 1
ATOM 2621 O O . ALA A 1 329 ? -7.692 10.641 -24.457 1.00 27.05 329 ALA A O 1
ATOM 2622 N N . ARG A 1 330 ? -6.006 9.858 -25.711 1.00 23.78 330 ARG A N 1
ATOM 2623 C CA . ARG A 1 330 ? -6.758 8.734 -26.279 1.00 23.78 330 ARG A CA 1
ATOM 2624 C C . ARG A 1 330 ? -6.641 7.544 -25.327 1.00 23.78 330 ARG A C 1
ATOM 2626 O O . ARG A 1 330 ? -5.535 7.138 -24.981 1.00 23.78 330 ARG A O 1
ATOM 2633 N N . ALA A 1 331 ? -7.789 7.007 -24.919 1.00 23.78 331 ALA A N 1
ATOM 2634 C CA . ALA A 1 331 ? -7.907 5.744 -24.194 1.00 23.78 331 ALA A CA 1
ATOM 2635 C C . ALA A 1 331 ? -7.221 4.586 -24.959 1.00 23.78 331 ALA A C 1
ATOM 2637 O O . ALA A 1 331 ? -7.136 4.652 -26.192 1.00 23.78 331 ALA A O 1
ATOM 2638 N N . PRO A 1 332 ? -6.741 3.528 -24.271 1.00 31.22 332 PRO A N 1
ATOM 2639 C CA . PRO A 1 332 ? -6.161 2.364 -24.937 1.00 31.22 332 PRO A CA 1
ATOM 2640 C C . PRO A 1 332 ? -7.178 1.739 -25.905 1.00 31.22 332 PRO A C 1
ATOM 2642 O O . PRO A 1 332 ? -8.325 1.481 -25.543 1.00 31.22 332 PRO A O 1
ATOM 2645 N N . GLN A 1 333 ? -6.767 1.530 -27.158 1.00 31.39 333 GLN A N 1
ATOM 2646 C CA . GLN A 1 333 ? -7.620 0.939 -28.187 1.00 31.39 333 GLN A CA 1
ATOM 2647 C C . GLN A 1 333 ? -7.662 -0.586 -28.035 1.00 31.39 333 GLN A C 1
ATOM 2649 O O . GLN A 1 333 ? -6.738 -1.283 -28.441 1.00 31.39 333 GLN A O 1
ATOM 2654 N N . ILE A 1 334 ? -8.773 -1.095 -27.504 1.00 34.94 334 ILE A N 1
ATOM 2655 C CA . ILE A 1 334 ? -9.114 -2.529 -27.448 1.00 34.94 334 ILE A CA 1
ATOM 2656 C C . ILE A 1 334 ? -9.335 -3.111 -28.866 1.00 34.94 334 ILE A C 1
ATOM 2658 O O . ILE A 1 334 ? -9.163 -4.305 -29.098 1.00 34.94 334 ILE A O 1
ATOM 2662 N N . GLY A 1 335 ? -9.641 -2.260 -29.854 1.00 32.09 335 GLY A N 1
ATOM 2663 C CA . GLY A 1 335 ? -9.959 -2.673 -31.228 1.00 32.09 335 GLY A CA 1
ATOM 2664 C C . GLY A 1 335 ? -8.805 -3.287 -32.033 1.00 32.09 335 GLY A C 1
ATOM 2665 O O . GLY A 1 335 ? -9.064 -4.035 -32.966 1.00 32.09 335 GLY A O 1
ATOM 2666 N N . GLY A 1 336 ? -7.541 -3.037 -31.670 1.00 34.88 336 GLY A N 1
ATOM 2667 C CA . GLY A 1 336 ? -6.382 -3.507 -32.447 1.00 34.88 336 GLY A CA 1
ATOM 2668 C C . GLY A 1 336 ? -6.082 -5.008 -32.336 1.00 34.88 336 GLY A C 1
ATOM 2669 O O . GLY A 1 336 ? -5.327 -5.537 -33.144 1.00 34.88 336 GLY A O 1
ATOM 2670 N N . CYS A 1 337 ? -6.662 -5.709 -31.358 1.00 39.62 337 CYS A N 1
ATOM 2671 C CA . CYS A 1 337 ? -6.404 -7.136 -31.139 1.00 39.62 337 CYS A CA 1
ATOM 2672 C C . CYS A 1 337 ? -7.300 -8.073 -31.972 1.00 39.62 337 CYS A C 1
ATOM 2674 O O . CYS A 1 337 ? -7.083 -9.282 -31.935 1.00 39.62 337 CYS A O 1
ATOM 2676 N N . ARG A 1 338 ? -8.304 -7.557 -32.702 1.00 40.75 338 ARG A N 1
ATOM 2677 C CA . ARG A 1 338 ? -9.266 -8.383 -33.461 1.00 40.75 338 ARG A CA 1
ATOM 2678 C C . ARG A 1 338 ? -8.976 -8.509 -34.962 1.00 40.75 338 ARG A C 1
ATOM 2680 O O . ARG A 1 338 ? -9.406 -9.492 -35.561 1.00 40.75 338 ARG A O 1
ATOM 2687 N N . ASP A 1 339 ? -8.215 -7.597 -35.563 1.00 36.47 339 ASP A N 1
ATOM 2688 C CA . ASP A 1 339 ? -8.079 -7.539 -37.025 1.00 36.47 339 ASP A CA 1
ATOM 2689 C C . ASP A 1 339 ? -6.875 -8.342 -37.539 1.00 36.47 339 ASP A C 1
ATOM 2691 O O . ASP A 1 339 ? -5.839 -7.807 -37.931 1.00 36.47 339 ASP A O 1
ATOM 2695 N N . GLY A 1 340 ? -7.030 -9.668 -37.529 1.00 34.28 340 GLY A N 1
ATOM 2696 C CA . GLY A 1 340 ? -6.082 -10.641 -38.080 1.00 34.28 340 GLY A CA 1
ATOM 2697 C C . GLY A 1 340 ? -6.597 -11.419 -39.299 1.00 34.28 340 GLY A C 1
ATOM 2698 O O . GLY A 1 340 ? -6.081 -12.500 -39.570 1.00 34.28 340 GLY A O 1
ATOM 2699 N N . GLN A 1 341 ? -7.613 -10.933 -40.027 1.00 30.36 341 GLN A N 1
ATOM 2700 C CA . GLN A 1 341 ? -8.139 -11.595 -41.233 1.00 30.36 341 GLN A CA 1
ATOM 2701 C C . GLN A 1 341 ? -8.325 -10.601 -42.398 1.00 30.36 341 GLN A C 1
ATOM 2703 O O . GLN A 1 341 ? -8.956 -9.561 -42.253 1.00 30.36 341 GLN A O 1
ATOM 2708 N N . THR A 1 342 ? -7.758 -10.923 -43.565 1.00 29.45 342 THR A N 1
ATOM 2709 C CA . THR A 1 342 ? -7.883 -10.203 -44.859 1.00 29.45 342 THR A CA 1
ATOM 2710 C C . THR A 1 342 ? -8.510 -11.154 -45.898 1.00 29.45 342 THR A C 1
ATOM 2712 O O . THR A 1 342 ? -8.337 -12.363 -45.726 1.00 29.45 342 THR A O 1
ATOM 2715 N N . PRO A 1 343 ? -9.241 -10.687 -46.949 1.00 33.62 343 PRO A N 1
ATOM 2716 C CA . PRO A 1 343 ? -8.692 -9.788 -47.979 1.00 33.62 343 PRO A CA 1
ATOM 2717 C C . PRO A 1 343 ? -9.624 -8.708 -48.575 1.00 33.62 343 PRO A C 1
ATOM 2719 O O . PRO A 1 343 ? -10.808 -8.923 -48.805 1.00 33.62 343 PRO A O 1
ATOM 2722 N N . GLY A 1 344 ? -9.008 -7.584 -48.976 1.00 30.73 344 GLY A N 1
ATOM 2723 C CA . GLY A 1 344 ? -9.460 -6.790 -50.127 1.00 30.73 344 GLY A CA 1
ATOM 2724 C C . GLY A 1 344 ? -9.992 -5.380 -49.857 1.00 30.73 344 GLY A C 1
ATOM 2725 O O . GLY A 1 344 ? -11.182 -5.157 -50.006 1.00 30.73 344 GLY A O 1
ATOM 2726 N N . GLN A 1 345 ? -9.112 -4.414 -49.568 1.00 28.05 345 GLN A N 1
ATOM 2727 C CA . GLN A 1 345 ? -9.035 -3.106 -50.251 1.00 28.05 345 GLN A CA 1
ATOM 2728 C C . GLN A 1 345 ? -7.977 -2.217 -49.584 1.00 28.05 345 GLN A C 1
ATOM 2730 O O . GLN A 1 345 ? -7.886 -2.094 -48.366 1.00 28.05 345 GLN A O 1
ATOM 2735 N N . VAL A 1 346 ? -7.132 -1.624 -50.424 1.00 37.88 346 VAL A N 1
ATOM 2736 C CA . VAL A 1 346 ? -5.968 -0.823 -50.049 1.00 37.88 346 VAL A CA 1
ATOM 2737 C C . VAL A 1 346 ? -6.423 0.535 -49.509 1.00 37.88 346 VAL A C 1
ATOM 2739 O O . VAL A 1 346 ? -6.686 1.457 -50.275 1.00 37.88 346 VAL A O 1
ATOM 2742 N N . GLN A 1 347 ? -6.439 0.690 -48.187 1.00 29.91 347 GLN A N 1
ATOM 2743 C CA . GLN A 1 347 ? -6.147 1.973 -47.548 1.00 29.91 347 GLN A CA 1
ATOM 2744 C C . GLN A 1 347 ? -4.766 1.861 -46.910 1.00 29.91 347 GLN A C 1
ATOM 2746 O O . GLN A 1 347 ? -4.497 0.942 -46.138 1.00 29.91 347 GLN A O 1
ATOM 2751 N N . ARG A 1 348 ? -3.862 2.776 -47.281 1.00 28.72 348 ARG A N 1
ATOM 2752 C CA . ARG A 1 348 ? -2.521 2.893 -46.695 1.00 28.72 348 ARG A CA 1
ATOM 2753 C C . ARG A 1 348 ? -2.644 3.225 -45.206 1.00 28.72 348 ARG A C 1
ATOM 2755 O O . ARG A 1 348 ? -2.602 4.386 -44.816 1.00 28.72 348 ARG A O 1
ATOM 2762 N N . LEU A 1 349 ? -2.754 2.190 -44.386 1.00 25.52 349 LEU A N 1
ATOM 2763 C CA . LEU A 1 349 ? -2.358 2.222 -42.992 1.00 25.52 349 LEU A CA 1
ATOM 2764 C C . LEU A 1 349 ? -0.830 2.275 -42.983 1.00 25.52 349 LEU A C 1
ATOM 2766 O O . LEU A 1 349 ? -0.161 1.324 -43.388 1.00 25.52 349 LEU A O 1
ATOM 2770 N N . GLN A 1 350 ? -0.267 3.406 -42.559 1.00 25.92 350 GLN A N 1
ATOM 2771 C CA . GLN A 1 350 ? 1.106 3.415 -42.073 1.00 25.92 350 GLN A CA 1
ATOM 2772 C C . GLN A 1 350 ? 1.133 2.534 -40.825 1.00 25.92 350 GLN A C 1
ATOM 2774 O O . GLN A 1 350 ? 0.795 2.968 -39.727 1.00 25.92 350 GLN A O 1
ATOM 2779 N N . ALA A 1 351 ? 1.476 1.265 -41.024 1.00 25.64 351 ALA A N 1
ATOM 2780 C CA . ALA A 1 351 ? 1.864 0.377 -39.953 1.00 25.64 351 ALA A CA 1
ATOM 2781 C C . ALA A 1 351 ? 3.064 1.012 -39.240 1.00 25.64 351 ALA A C 1
ATOM 2783 O O . ALA A 1 351 ? 4.115 1.215 -39.847 1.00 25.64 351 ALA A O 1
ATOM 2784 N N . VAL A 1 352 ? 2.901 1.332 -37.959 1.00 26.16 352 VAL A N 1
ATOM 2785 C CA . VAL A 1 352 ? 4.025 1.389 -37.026 1.00 26.16 352 VAL A CA 1
ATOM 2786 C C . VAL A 1 352 ? 4.050 0.009 -36.376 1.00 26.16 352 VAL A C 1
ATOM 2788 O O . VAL A 1 352 ? 3.241 -0.249 -35.483 1.00 26.16 352 VAL A O 1
ATOM 2791 N N . PRO A 1 353 ? 4.869 -0.932 -36.872 1.00 29.66 353 PRO A N 1
ATOM 2792 C CA . PRO A 1 353 ? 4.962 -2.242 -36.266 1.00 29.66 353 PRO A CA 1
ATOM 2793 C C . PRO A 1 353 ? 5.804 -2.115 -34.986 1.00 29.66 353 PRO A C 1
ATOM 2795 O O . PRO A 1 353 ? 6.837 -1.450 -34.984 1.00 29.66 353 PRO A O 1
ATOM 2798 N N . TYR A 1 354 ? 5.347 -2.778 -33.921 1.00 32.72 354 TYR A N 1
ATOM 2799 C CA . TYR A 1 354 ? 6.011 -2.947 -32.620 1.00 32.72 354 TYR A CA 1
ATOM 2800 C C . TYR A 1 354 ? 6.022 -1.725 -31.691 1.00 32.72 354 TYR A C 1
ATOM 2802 O O . TYR A 1 354 ? 6.923 -0.893 -31.709 1.00 32.72 354 TYR A O 1
ATOM 2810 N N . CYS A 1 355 ? 5.031 -1.673 -30.797 1.00 29.19 355 CYS A N 1
ATOM 2811 C CA . CYS A 1 355 ? 5.118 -0.890 -29.568 1.00 29.19 355 CYS A CA 1
ATOM 2812 C C . CYS A 1 355 ? 4.226 -1.509 -28.479 1.00 29.19 355 CYS A C 1
ATOM 2814 O O . CYS A 1 355 ? 3.188 -0.963 -28.115 1.00 29.19 355 CYS A O 1
ATOM 2816 N N . TRP A 1 356 ? 4.625 -2.684 -27.994 1.00 32.72 356 TRP A N 1
ATOM 2817 C CA . TRP A 1 356 ? 4.214 -3.194 -26.688 1.00 32.72 356 TRP A CA 1
ATOM 2818 C C . TRP A 1 356 ? 5.467 -3.748 -26.004 1.00 32.72 356 TRP A C 1
ATOM 2820 O O . TRP A 1 356 ? 5.894 -4.856 -26.317 1.00 32.72 356 TRP A O 1
ATOM 2830 N N . ILE A 1 357 ? 5.995 -2.933 -25.080 1.00 35.34 357 ILE A N 1
ATOM 2831 C CA . ILE A 1 357 ? 7.167 -3.130 -24.198 1.00 35.34 357 ILE A CA 1
ATOM 2832 C C . ILE A 1 357 ? 8.538 -3.054 -24.878 1.00 35.34 357 ILE A C 1
ATOM 2834 O O . ILE A 1 357 ? 8.831 -3.877 -25.769 1.00 35.34 357 ILE A O 1
#